Protein AF-A0AAD6HXD5-F1 (afdb_monomer_lite)

Sequence (300 aa):
MAELLTVVGGIASFAQILGIVFQATETVASFCSAIKDAPDELCRV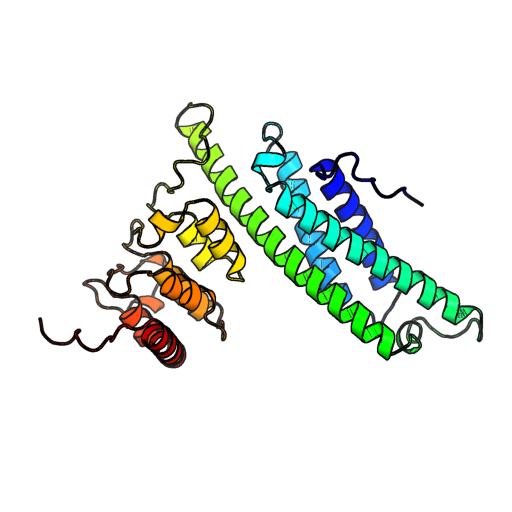REKLLSLRTSLESIQVQLDEIDDNDLLPPDMCYILHNAVRSIYEDVIVLNKRCIKSLDGESRAIGKRLKWAFVERHLMSGMLERLQSSESTMTCILQLLNFRLSLLIYASQKQVINGKKKIAFTEGVFDNGQSPLHLAAEIADNVAVLEYLCNQGFLDDLDRQEVWGWTPLHYGIMSAFLWKDPSIEKVRFLLSKGAKINIKGRRRENFGLLLERMPAGGFTPGQMCRALDLSLYEKFEREFKIVGASLEDESLE

Foldseek 3Di:
DDPQPDPDPLFQFLVSLLVLLVLLLVLLVVLPVLAVDDDPLSVLLNVLSVLLNVLSVVCVVPPVPDGSCLQAHRVLRNLLSVLSVLSSVLSVVLVVQLVVVDVPDDPPPPSHCSVVPPDPVVVVVSSVSSVVSSVSSLQSSQSNVLVVVVVVQVVVVCVVPVDDDDDCPPAADPQRDGSLLCCLQPPPDCVSVVVCVVVVCLVQLATQGNQQDGSLLNNLVNCLVVVPPPSRSNLVSVLSPRDQPRFGADDVVVPPQCPQPDRVGDTSLSSQVSRDPSSNVVNQVSNVVSPDDPPPPDDD

Organism: NCBI:txid1324776

Radius of gyration: 23.59 Å; chains: 1; bounding box: 56×50×66 Å

Secondary structure (DSSP, 8-state):
-PPP---TTSS--HHHHHHHHHHHHHHHHHHHHH-TT--HHHHHHHHHHHHHHHHHHHHHHH-TTS-HHHHS-HHHHHHHHHHHHHHHHHHHHHHHHHHHTTSSS-TT--TTSTTTTS-HHHHHHHHHHHHHHHHHHHHHHHHHHHHHHHHHHHHHHHHHH------TT----TTS--HHHHHHHH-SSTHHHHHHHHTTGGGGTT---TTS--HHHHHHHHHHHTT-SS-HHHHHHHHTT--S-PPBPPPGGGGGGGTTS-TT-B-HHHHHHHH-HHHHHHHHHHHHHHT------S--

pLDDT: mean 73.91, std 15.43, range [32.25, 96.44]

Structure (mmCIF, N/CA/C/O backbone):
data_AF-A0AAD6HXD5-F1
#
_entry.id   AF-A0AAD6HXD5-F1
#
loop_
_atom_site.group_PDB
_atom_site.id
_atom_site.type_symbol
_atom_site.label_atom_id
_atom_site.label_alt_id
_atom_site.label_comp_id
_atom_site.label_asym_id
_atom_site.label_entity_id
_atom_site.label_seq_id
_atom_site.pdbx_PDB_ins_code
_atom_site.Cartn_x
_atom_site.Cartn_y
_atom_site.Cartn_z
_atom_site.occupancy
_atom_site.B_iso_or_equiv
_atom_site.auth_seq_id
_atom_site.auth_comp_id
_atom_site.auth_asym_id
_atom_site.auth_atom_id
_atom_site.pdbx_PDB_model_num
ATOM 1 N N . MET A 1 1 ? -24.699 17.690 19.563 1.00 32.72 1 MET A N 1
ATOM 2 C CA . MET A 1 1 ? -25.195 16.833 18.470 1.00 32.72 1 MET A CA 1
ATOM 3 C C . MET A 1 1 ? -25.009 17.626 17.196 1.00 32.72 1 MET A C 1
ATOM 5 O O . MET A 1 1 ? -25.778 18.547 16.973 1.00 32.72 1 MET A O 1
ATOM 9 N N . ALA A 1 2 ? -23.920 17.381 16.470 1.00 40.22 2 ALA A N 1
ATOM 10 C CA . ALA A 1 2 ? -23.756 17.925 15.128 1.00 40.22 2 ALA A CA 1
ATOM 11 C C . ALA A 1 2 ? -24.441 16.938 14.181 1.00 40.22 2 ALA A C 1
ATOM 13 O O . ALA A 1 2 ? -24.175 15.739 14.278 1.00 40.22 2 ALA A O 1
ATOM 14 N N . GLU A 1 3 ? -25.374 17.412 13.359 1.00 46.47 3 GLU A N 1
ATOM 15 C CA . GLU A 1 3 ? -25.951 16.594 12.295 1.00 46.47 3 GLU A CA 1
ATOM 16 C C . GLU A 1 3 ? -24.817 16.093 11.399 1.00 46.47 3 GLU A C 1
ATOM 18 O O . GLU A 1 3 ? -23.944 16.858 10.979 1.00 46.47 3 GLU A O 1
ATOM 23 N N . LEU A 1 4 ? -24.804 14.780 11.167 1.00 49.09 4 LEU A N 1
ATOM 24 C CA . LEU A 1 4 ? -23.905 14.163 10.208 1.00 49.09 4 LEU A CA 1
ATOM 25 C C . LEU A 1 4 ? -24.227 14.784 8.847 1.00 49.09 4 LEU A C 1
ATOM 27 O O . LEU A 1 4 ? -25.400 14.809 8.473 1.00 49.09 4 LEU A O 1
ATOM 31 N N . LEU A 1 5 ? -23.223 15.277 8.120 1.00 56.16 5 LEU A N 1
ATOM 32 C CA . LEU A 1 5 ? -23.421 15.778 6.760 1.00 56.16 5 LEU A CA 1
ATOM 33 C C . LEU A 1 5 ? -24.041 14.646 5.928 1.00 56.16 5 LEU A C 1
ATOM 35 O O . LEU A 1 5 ? -23.394 13.646 5.606 1.00 56.16 5 LEU A O 1
ATOM 39 N N . THR A 1 6 ? -25.342 14.747 5.670 1.00 50.84 6 THR A N 1
ATOM 40 C CA . THR A 1 6 ? -26.074 13.776 4.869 1.00 50.84 6 THR A CA 1
ATOM 41 C C . THR A 1 6 ? -25.645 13.971 3.424 1.00 50.84 6 THR A C 1
ATOM 43 O O . THR A 1 6 ? -25.651 15.080 2.893 1.00 50.84 6 THR A O 1
ATOM 46 N N . VAL A 1 7 ? -25.204 12.883 2.793 1.00 51.81 7 VAL A N 1
ATOM 47 C CA . VAL A 1 7 ? -24.778 12.890 1.392 1.00 51.81 7 VAL A CA 1
ATOM 48 C C . VAL A 1 7 ? -26.024 13.121 0.539 1.00 51.81 7 VAL A C 1
ATOM 50 O O . VAL A 1 7 ? -26.784 12.194 0.262 1.00 51.81 7 VAL A O 1
ATOM 53 N N . VAL A 1 8 ? -26.269 14.371 0.154 1.00 42.38 8 VAL A N 1
ATOM 54 C CA . VAL A 1 8 ? -27.312 14.721 -0.810 1.00 42.38 8 VAL A CA 1
ATOM 55 C C . VAL A 1 8 ? -26.748 14.433 -2.202 1.00 42.38 8 VAL A C 1
ATOM 57 O O . VAL A 1 8 ? -25.947 15.206 -2.710 1.00 42.38 8 VAL A O 1
ATOM 60 N N . GLY A 1 9 ? -27.131 13.301 -2.804 1.00 45.91 9 GLY A N 1
ATOM 61 C CA . GLY A 1 9 ? -26.825 13.001 -4.215 1.00 45.91 9 GLY A CA 1
ATOM 62 C C . GLY A 1 9 ? -25.816 11.881 -4.502 1.00 45.91 9 GLY A C 1
ATOM 63 O O . GLY A 1 9 ? -25.394 11.737 -5.641 1.00 45.91 9 GLY A O 1
ATOM 64 N N . GLY A 1 10 ? -25.442 11.060 -3.518 1.00 48.97 10 GLY A N 1
ATOM 65 C CA . GLY A 1 10 ? -24.649 9.835 -3.733 1.00 48.97 10 GLY A CA 1
ATOM 66 C C . GLY A 1 10 ? -23.131 10.015 -3.877 1.00 48.97 10 GLY A C 1
ATOM 67 O O . GLY A 1 10 ? -22.406 9.046 -3.674 1.00 48.97 10 GLY A O 1
ATOM 68 N N . ILE A 1 11 ? -22.638 11.231 -4.124 1.00 54.81 11 ILE A N 1
ATOM 69 C CA . ILE A 1 11 ? -21.203 11.551 -4.151 1.00 54.81 11 ILE A CA 1
ATOM 70 C C . ILE A 1 11 ? -20.915 12.508 -2.992 1.00 54.81 11 ILE A C 1
ATOM 72 O O . ILE A 1 11 ? -21.521 13.574 -2.904 1.00 54.81 11 ILE A O 1
ATOM 76 N N . ALA A 1 12 ? -20.035 12.111 -2.070 1.00 61.44 12 ALA A N 1
ATOM 77 C CA . ALA A 1 12 ? -19.604 12.990 -0.989 1.00 61.44 12 ALA A CA 1
ATOM 78 C C . ALA A 1 12 ? -18.625 14.039 -1.536 1.00 61.44 12 ALA A C 1
ATOM 80 O O . ALA A 1 12 ? -17.617 13.662 -2.132 1.00 61.44 12 ALA A O 1
ATOM 81 N N . SER A 1 13 ? -18.900 15.330 -1.327 1.00 72.62 13 SER A N 1
ATOM 82 C CA . SER A 1 13 ? -17.958 16.394 -1.701 1.00 72.62 13 SER A CA 1
ATOM 83 C C . SER A 1 13 ? -16.713 16.373 -0.815 1.00 72.62 13 SER A C 1
ATOM 85 O O . SER A 1 13 ? -16.742 15.855 0.308 1.00 72.62 13 SER A O 1
ATOM 87 N N . PHE A 1 14 ? -15.621 16.985 -1.271 1.00 71.38 14 PHE A N 1
ATOM 88 C CA . PHE A 1 14 ? -14.385 17.059 -0.493 1.00 71.38 14 PHE A CA 1
ATOM 89 C C . PHE A 1 14 ? -14.604 17.737 0.868 1.00 71.38 14 PHE A C 1
ATOM 91 O O . PHE A 1 14 ? -14.144 17.245 1.900 1.00 71.38 14 PHE A O 1
ATOM 98 N N . ALA A 1 15 ? -15.411 18.803 0.904 1.00 73.19 15 ALA A N 1
ATOM 99 C CA . ALA A 1 15 ? -15.803 19.475 2.143 1.00 73.19 15 ALA A CA 1
ATOM 100 C C . ALA A 1 15 ? -16.600 18.561 3.095 1.00 73.19 15 ALA A C 1
ATOM 102 O O . ALA A 1 15 ? -16.427 18.631 4.314 1.00 73.19 15 ALA A O 1
ATOM 103 N N . GLN A 1 16 ? -17.453 17.678 2.560 1.00 76.88 16 GLN A N 1
ATOM 104 C CA . GLN A 1 16 ? -18.186 16.697 3.365 1.00 76.88 16 GLN A CA 1
ATOM 105 C C . GLN A 1 16 ? -17.257 15.630 3.946 1.00 76.88 16 GLN A C 1
ATOM 107 O O . GLN A 1 16 ? -17.385 15.290 5.124 1.00 76.88 16 GLN A O 1
ATOM 112 N N . ILE A 1 17 ? -16.293 15.151 3.155 1.00 79.12 17 ILE A N 1
ATOM 113 C CA . ILE A 1 17 ? -15.262 14.209 3.607 1.00 79.12 17 ILE A CA 1
ATOM 114 C C . ILE A 1 17 ? -14.412 14.840 4.709 1.00 79.12 17 ILE A C 1
ATOM 116 O O . ILE A 1 17 ? -14.224 14.237 5.765 1.00 79.12 17 ILE A O 1
ATOM 120 N N . LEU A 1 18 ? -13.946 16.073 4.515 1.00 78.44 18 LEU A N 1
ATOM 121 C CA . LEU A 1 18 ? -13.171 16.784 5.525 1.00 78.44 18 LEU A CA 1
ATOM 122 C C . LEU A 1 18 ? -13.979 16.973 6.819 1.00 78.44 18 LEU A C 1
ATOM 124 O O . LEU A 1 18 ? -13.472 16.716 7.911 1.00 78.44 18 LEU A O 1
ATOM 128 N N . GLY A 1 19 ? -15.257 17.343 6.698 1.00 81.69 19 GLY A N 1
ATOM 129 C CA . GLY A 1 19 ? -16.165 17.500 7.833 1.00 81.69 19 GLY A CA 1
ATOM 130 C C . GLY A 1 19 ? -16.369 16.208 8.628 1.00 81.69 19 GLY A C 1
ATOM 131 O O . GLY A 1 19 ? -16.259 16.222 9.857 1.00 81.69 19 GLY A O 1
ATOM 132 N N . ILE A 1 20 ? -16.623 15.078 7.958 1.00 82.25 20 ILE A N 1
ATOM 133 C CA . ILE A 1 20 ? -16.815 13.797 8.654 1.00 82.25 20 ILE A CA 1
ATOM 134 C C . ILE A 1 20 ? -15.507 13.267 9.253 1.00 82.25 20 ILE A C 1
ATOM 136 O O . ILE A 1 20 ? -15.519 12.765 10.377 1.00 82.25 20 ILE A O 1
ATOM 140 N N . VAL A 1 21 ? -14.369 13.446 8.571 1.00 85.88 21 VAL A N 1
ATOM 141 C CA . VAL A 1 21 ? -13.039 13.098 9.102 1.00 85.88 21 VAL A CA 1
ATOM 142 C C . VAL A 1 21 ? -12.734 13.912 10.355 1.00 85.88 21 VAL A C 1
ATOM 144 O O . VAL A 1 21 ? -12.291 13.346 11.355 1.00 85.88 21 VAL A O 1
ATOM 147 N N . PHE A 1 22 ? -13.030 15.213 10.355 1.00 85.44 22 PHE A N 1
ATOM 148 C CA . PHE A 1 22 ? -12.871 16.070 11.529 1.00 85.44 22 PHE A CA 1
ATOM 149 C C . PHE A 1 22 ? -13.708 15.561 12.711 1.00 85.44 22 PHE A C 1
ATOM 151 O O . PHE A 1 22 ? -13.178 15.331 13.799 1.00 85.44 22 PHE A O 1
ATOM 158 N N . GLN A 1 23 ? -15.006 15.320 12.494 1.00 86.12 23 GLN A N 1
ATOM 159 C CA . GLN A 1 23 ? -15.912 14.843 13.543 1.00 86.12 23 GLN A CA 1
ATOM 160 C C . GLN A 1 23 ? -15.507 13.469 14.093 1.00 86.12 23 GLN A C 1
ATOM 162 O O . GLN A 1 23 ? -15.528 13.259 15.311 1.00 86.12 23 GLN A O 1
ATOM 167 N N . ALA A 1 24 ? -15.118 12.538 13.218 1.00 86.62 24 ALA A N 1
ATOM 168 C CA . ALA A 1 24 ? -14.622 11.224 13.610 1.00 86.62 24 ALA A CA 1
ATOM 169 C C . ALA A 1 24 ? -13.335 11.333 14.434 1.00 86.62 24 ALA A C 1
ATOM 171 O O . ALA A 1 24 ? -13.235 10.700 15.485 1.00 86.62 24 ALA A O 1
ATOM 172 N N . THR A 1 25 ? -12.396 12.187 14.016 1.00 87.94 25 THR A N 1
ATOM 173 C CA . THR A 1 25 ? -11.121 12.413 14.717 1.00 87.94 25 THR A CA 1
ATOM 174 C C . THR A 1 25 ? -11.347 12.884 16.152 1.00 87.94 25 THR A C 1
ATOM 176 O O . THR A 1 25 ? -10.825 12.274 17.085 1.00 87.94 25 THR A O 1
ATOM 179 N N . GLU A 1 26 ? -12.169 13.919 16.348 1.00 88.06 26 GLU A N 1
ATOM 180 C CA . GLU A 1 26 ? -12.487 14.459 17.679 1.00 88.06 26 GLU A CA 1
ATOM 181 C C . GLU A 1 26 ? -13.197 13.424 18.559 1.00 88.06 26 GLU A C 1
ATOM 183 O O . GLU A 1 26 ? -12.881 13.259 19.740 1.00 88.06 26 GLU A O 1
ATOM 188 N N . THR A 1 27 ? -14.132 12.670 17.976 1.00 86.19 27 THR A N 1
ATOM 189 C CA . THR A 1 27 ? -14.902 11.651 18.701 1.00 86.19 27 THR A CA 1
ATOM 190 C C . THR A 1 27 ? -14.004 10.509 19.180 1.00 86.19 27 THR A C 1
ATOM 192 O O . THR A 1 27 ? -14.067 10.120 20.349 1.00 86.19 27 THR A O 1
ATOM 195 N N . VAL A 1 28 ? -13.123 10.004 18.311 1.00 85.94 28 VAL A N 1
ATOM 196 C CA . VAL A 1 28 ? -12.155 8.949 18.652 1.00 85.94 28 VAL A CA 1
ATOM 197 C C . VAL A 1 28 ? -11.130 9.466 19.667 1.00 85.94 28 VAL A C 1
ATOM 199 O O . VAL A 1 28 ? -10.846 8.788 20.653 1.00 85.94 28 VAL A O 1
ATOM 202 N N . ALA A 1 29 ? -10.603 10.682 19.491 1.00 86.25 29 ALA A N 1
ATOM 203 C CA . ALA A 1 29 ? -9.637 11.274 20.419 1.00 86.25 29 ALA A CA 1
ATOM 204 C C . ALA A 1 29 ? -10.232 11.493 21.822 1.00 86.25 29 ALA A C 1
ATOM 206 O O . ALA A 1 29 ? -9.589 11.188 22.835 1.00 86.25 29 ALA A O 1
ATOM 207 N N . SER A 1 30 ? -11.480 11.963 21.894 1.00 84.94 30 SER A N 1
ATOM 208 C CA . SER A 1 30 ? -12.225 12.097 23.148 1.00 84.94 30 SER A CA 1
ATOM 209 C C . SER A 1 30 ? -12.406 10.742 23.838 1.00 84.94 30 SER A C 1
ATOM 211 O O . SER A 1 30 ? -12.165 10.619 25.039 1.00 84.94 30 SER A O 1
ATOM 213 N N . PHE A 1 31 ? -12.736 9.694 23.079 1.00 83.06 31 PHE A N 1
ATOM 214 C CA . PHE A 1 31 ? -12.861 8.342 23.618 1.00 83.06 31 PHE A CA 1
ATOM 215 C C . PHE A 1 31 ? -11.528 7.809 24.172 1.00 83.06 31 PHE A C 1
ATOM 217 O O . PHE A 1 31 ? -11.465 7.395 25.333 1.00 83.06 31 PHE A O 1
ATOM 224 N N . CYS A 1 32 ? -10.449 7.876 23.384 1.00 80.69 32 CYS A N 1
ATOM 225 C CA . CYS A 1 32 ? -9.130 7.377 23.786 1.00 80.69 32 CYS A CA 1
ATOM 226 C C . CYS A 1 32 ? -8.542 8.140 24.984 1.00 80.69 32 CYS A C 1
ATOM 228 O O . CYS A 1 32 ? -7.813 7.561 25.779 1.00 80.69 32 CYS A O 1
ATOM 230 N N . SER A 1 33 ? -8.852 9.431 25.148 1.00 79.81 33 SER A N 1
ATOM 231 C CA . SER A 1 33 ? -8.410 10.208 26.320 1.00 79.81 33 SER A CA 1
ATOM 232 C C . SER A 1 33 ? -9.260 9.955 27.573 1.00 79.81 33 SER A C 1
ATOM 234 O O . SER A 1 33 ? -8.772 10.084 28.700 1.00 79.81 33 SER A O 1
ATOM 236 N N . ALA A 1 34 ? -10.525 9.561 27.408 1.00 74.38 34 ALA A N 1
ATOM 237 C CA . ALA A 1 34 ? -11.427 9.260 28.515 1.00 74.38 34 ALA A CA 1
ATOM 238 C C . ALA A 1 34 ? -11.178 7.880 29.159 1.00 74.38 34 ALA A C 1
ATOM 240 O O . ALA A 1 34 ? -11.557 7.675 30.321 1.00 74.38 34 ALA A O 1
ATOM 241 N N . ILE A 1 35 ? -10.549 6.945 28.435 1.00 71.12 35 ILE A N 1
ATOM 242 C CA . ILE A 1 35 ? -10.357 5.543 28.836 1.00 71.12 35 ILE A CA 1
ATOM 243 C C . ILE A 1 35 ? -8.861 5.220 28.898 1.00 71.12 35 ILE A C 1
ATOM 245 O O . ILE A 1 35 ? -8.152 5.338 27.909 1.00 71.12 35 ILE A O 1
ATOM 249 N N . LYS A 1 36 ? -8.378 4.800 30.077 1.00 64.25 36 LYS A N 1
ATOM 250 C CA . LYS A 1 36 ? -6.941 4.583 30.330 1.00 64.25 36 LYS A CA 1
ATOM 251 C C . LYS A 1 36 ? -6.361 3.379 29.570 1.00 64.25 36 LYS A C 1
ATOM 253 O O . LYS A 1 36 ? -5.201 3.438 29.187 1.00 64.25 36 LYS A O 1
ATOM 258 N N . ASP A 1 37 ? -7.173 2.345 29.346 1.00 69.31 37 ASP A N 1
ATOM 259 C CA . ASP A 1 37 ? -6.803 1.101 28.655 1.00 69.31 37 ASP A CA 1
ATOM 260 C C . ASP A 1 37 ? -7.642 0.947 27.369 1.00 69.31 37 ASP A C 1
ATOM 262 O O . ASP A 1 37 ? -8.366 -0.033 27.185 1.00 69.31 37 ASP A O 1
ATOM 266 N N . ALA A 1 38 ? -7.652 1.987 26.527 1.00 71.00 38 ALA A N 1
ATOM 267 C CA . ALA A 1 38 ? -8.336 1.939 25.237 1.00 71.00 38 ALA A CA 1
ATOM 268 C C . ALA A 1 38 ? -7.642 0.926 24.299 1.00 71.00 38 ALA A C 1
ATOM 270 O O . ALA A 1 38 ? -6.417 0.821 24.344 1.00 71.00 38 ALA A O 1
ATOM 271 N N . PRO A 1 39 ? -8.389 0.207 23.443 1.00 75.62 39 PRO A N 1
ATOM 272 C CA . PRO A 1 39 ? -7.822 -0.730 22.475 1.00 75.62 39 PRO A CA 1
ATOM 273 C C . PRO A 1 39 ? -6.782 -0.096 21.572 1.00 75.62 39 PRO A C 1
ATOM 275 O O . PRO A 1 39 ? -6.977 1.021 21.077 1.00 75.62 39 PRO A O 1
ATOM 278 N N . ASP A 1 40 ? -5.749 -0.870 21.263 1.00 80.38 40 ASP A N 1
ATOM 279 C CA . ASP A 1 40 ? -4.716 -0.467 20.319 1.00 80.38 40 ASP A CA 1
ATOM 280 C C . ASP A 1 40 ? -5.317 -0.164 18.935 1.00 80.38 40 ASP A C 1
ATOM 282 O O . ASP A 1 40 ? -4.866 0.763 18.268 1.00 80.38 40 ASP A O 1
ATOM 286 N N . GLU A 1 41 ? -6.390 -0.857 18.530 1.00 82.31 41 GLU A N 1
ATOM 287 C CA . GLU A 1 41 ? -7.143 -0.593 17.293 1.00 82.31 41 GLU A CA 1
ATOM 288 C C . GLU A 1 41 ? -7.653 0.852 17.230 1.00 82.31 41 GLU A C 1
ATOM 290 O O . GLU A 1 41 ? -7.519 1.520 16.209 1.00 82.31 41 GLU A O 1
ATOM 295 N N . LEU A 1 42 ? -8.215 1.370 18.327 1.00 81.56 42 LEU A N 1
ATOM 296 C CA . LEU A 1 42 ? -8.747 2.735 18.369 1.00 81.56 42 LEU A CA 1
ATOM 297 C C . LEU A 1 42 ? -7.631 3.779 18.398 1.00 81.56 42 LEU A C 1
ATOM 299 O O . LEU A 1 42 ? -7.781 4.858 17.821 1.00 81.56 42 LEU A O 1
ATOM 303 N N . CYS A 1 43 ? -6.496 3.457 19.020 1.00 83.00 43 CYS A N 1
ATOM 304 C CA . CYS A 1 43 ? -5.296 4.285 18.949 1.00 83.00 43 CYS A CA 1
ATOM 305 C C . CYS A 1 43 ? -4.752 4.368 17.514 1.00 83.00 43 CYS A C 1
ATOM 307 O O . CYS A 1 43 ? -4.484 5.475 17.045 1.00 83.00 43 CYS A O 1
ATOM 309 N N . ARG A 1 44 ? -4.678 3.241 16.793 1.00 83.62 44 ARG A N 1
ATOM 310 C CA . ARG A 1 44 ? -4.267 3.204 15.379 1.00 83.62 44 ARG A CA 1
ATOM 311 C C . ARG A 1 44 ? -5.240 3.966 14.480 1.00 83.62 44 ARG A C 1
ATOM 313 O O . ARG A 1 44 ? -4.820 4.830 13.714 1.00 83.62 44 ARG A O 1
ATOM 320 N N . VAL A 1 45 ? -6.547 3.736 14.628 1.00 85.75 45 VAL A N 1
ATOM 321 C CA . VAL A 1 45 ? -7.590 4.471 13.889 1.00 85.75 45 VAL A CA 1
ATOM 322 C C . VAL A 1 45 ? -7.485 5.980 14.127 1.00 85.75 45 VAL A C 1
ATOM 324 O O . VAL A 1 45 ? -7.571 6.754 13.174 1.00 85.75 45 VAL A O 1
ATOM 327 N N . ARG A 1 46 ? -7.236 6.418 15.369 1.00 87.69 46 ARG A N 1
ATOM 328 C CA . ARG A 1 46 ? -7.006 7.836 15.694 1.00 87.69 46 ARG A CA 1
ATOM 329 C C . ARG A 1 46 ? -5.825 8.412 14.916 1.00 87.69 46 ARG A C 1
ATOM 331 O O . ARG A 1 46 ? -5.944 9.495 14.353 1.00 87.69 46 ARG A O 1
ATOM 338 N N . GLU A 1 47 ? -4.693 7.713 14.894 1.00 87.00 47 GLU A N 1
ATOM 339 C CA . GLU A 1 47 ? -3.494 8.153 14.171 1.00 87.00 47 GLU A CA 1
ATOM 340 C C . GLU A 1 47 ? -3.748 8.254 12.663 1.00 87.00 47 GLU A C 1
ATOM 342 O O . GLU A 1 47 ? -3.368 9.246 12.038 1.00 87.00 47 GLU A O 1
ATOM 347 N N . LYS A 1 48 ? -4.465 7.284 12.081 1.00 86.19 48 LYS A N 1
ATOM 348 C CA . LYS A 1 48 ? -4.838 7.317 10.659 1.00 86.19 48 LYS A CA 1
ATOM 349 C C . LYS A 1 48 ? -5.816 8.445 10.336 1.00 86.19 48 LYS A C 1
ATOM 351 O O . LYS A 1 48 ? -5.641 9.108 9.318 1.00 86.19 48 LYS A O 1
ATOM 356 N N . LEU A 1 49 ? -6.805 8.701 11.194 1.00 86.56 49 LEU A N 1
ATOM 357 C CA . LEU A 1 49 ? -7.741 9.820 11.034 1.00 86.56 49 LEU A CA 1
ATOM 358 C C . LEU A 1 49 ? -7.025 11.173 11.107 1.00 86.56 49 LEU A C 1
ATOM 360 O O . LEU A 1 49 ? -7.293 12.042 10.281 1.00 86.56 49 LEU A O 1
ATOM 364 N N . LEU A 1 50 ? -6.078 11.331 12.037 1.00 87.38 50 LEU A N 1
ATOM 365 C CA . LEU A 1 50 ? -5.250 12.534 12.133 1.00 87.38 50 LEU A CA 1
ATOM 366 C C . LEU A 1 50 ? -4.401 12.734 10.877 1.00 87.38 50 LEU A C 1
ATOM 368 O O . LEU A 1 50 ? -4.396 13.830 10.326 1.00 87.38 50 LEU A O 1
ATOM 372 N N . SER A 1 51 ? -3.732 11.683 10.393 1.00 84.75 51 SER A N 1
ATOM 373 C CA . SER A 1 51 ? -2.921 11.775 9.176 1.00 84.75 51 SER A CA 1
ATOM 374 C C . SER A 1 51 ? -3.771 12.113 7.949 1.00 84.75 51 SER A C 1
ATOM 376 O O . SER A 1 51 ? -3.419 13.012 7.186 1.00 84.75 51 SER A O 1
ATOM 378 N N . LEU A 1 52 ? -4.933 11.469 7.806 1.00 84.62 52 LEU A N 1
ATOM 379 C CA . LEU A 1 52 ? -5.891 11.771 6.748 1.00 84.62 52 LEU A CA 1
ATOM 380 C C . LEU A 1 52 ? -6.374 13.218 6.820 1.00 84.62 52 LEU A C 1
ATOM 382 O O . LEU A 1 52 ? -6.362 13.910 5.807 1.00 84.62 52 LEU A O 1
ATOM 386 N N . ARG A 1 53 ? -6.736 13.696 8.013 1.00 84.81 53 ARG A N 1
ATOM 387 C CA . ARG A 1 53 ? -7.121 15.089 8.233 1.00 84.81 53 ARG A CA 1
ATOM 388 C C . ARG A 1 53 ? -6.014 16.044 7.795 1.00 84.81 53 ARG A C 1
ATOM 390 O O . ARG A 1 53 ? -6.291 16.939 7.009 1.00 84.81 53 ARG A O 1
ATOM 397 N N . THR A 1 54 ? -4.773 15.827 8.235 1.00 82.19 54 THR A N 1
ATOM 398 C CA . THR A 1 54 ? -3.648 16.700 7.866 1.00 82.19 54 THR A CA 1
ATOM 399 C C . THR A 1 54 ? -3.373 16.704 6.365 1.00 82.19 54 THR A C 1
ATOM 401 O O . THR A 1 54 ? -3.126 17.768 5.802 1.00 82.19 54 THR A O 1
ATOM 404 N N . SER A 1 55 ? -3.461 15.549 5.693 1.00 78.94 55 SER A N 1
ATOM 405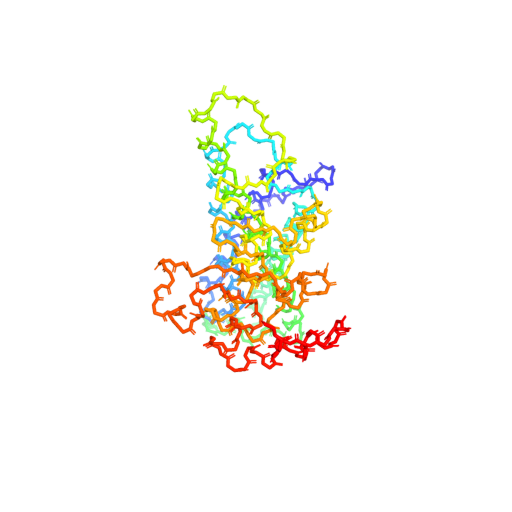 C CA . SER A 1 55 ? -3.293 15.478 4.239 1.00 78.94 55 SER A CA 1
ATOM 406 C C . SER A 1 55 ? -4.409 16.238 3.517 1.00 78.94 55 SER A C 1
ATOM 408 O O . SER A 1 55 ? -4.120 17.030 2.624 1.00 78.94 55 SER A O 1
ATOM 410 N N . LEU A 1 56 ? -5.671 16.058 3.924 1.00 77.75 56 LEU A N 1
ATOM 411 C CA . LEU A 1 56 ? -6.817 16.754 3.328 1.00 77.75 56 LEU A CA 1
ATOM 412 C C . LEU A 1 56 ? -6.779 18.273 3.593 1.00 77.75 56 LEU A C 1
ATOM 414 O O . LEU A 1 56 ? -7.027 19.056 2.683 1.00 77.75 56 LEU A O 1
ATOM 418 N N . GLU A 1 57 ? -6.416 18.709 4.802 1.00 77.75 57 GLU A N 1
ATOM 419 C CA . GLU A 1 57 ? -6.240 20.135 5.128 1.00 77.75 57 GLU A CA 1
ATOM 420 C C . GLU A 1 57 ? -5.090 20.754 4.312 1.00 77.75 57 GLU A C 1
ATOM 422 O O . GLU A 1 57 ? -5.235 21.849 3.770 1.00 77.75 57 GLU A O 1
ATOM 427 N N . SER A 1 58 ? -3.966 20.041 4.153 1.00 72.19 58 SER A N 1
ATOM 428 C CA . SER A 1 58 ? -2.852 20.493 3.305 1.00 72.19 58 SER A CA 1
ATOM 429 C C . SER A 1 58 ? -3.278 20.665 1.846 1.00 72.19 58 SER A C 1
ATOM 431 O O . SER A 1 58 ? -2.867 21.629 1.203 1.00 72.19 58 SER A O 1
ATOM 433 N N . ILE A 1 59 ? -4.109 19.757 1.325 1.00 68.81 59 ILE A N 1
ATOM 434 C CA . ILE A 1 59 ? -4.666 19.855 -0.032 1.00 68.81 59 ILE A CA 1
ATOM 435 C C . ILE A 1 59 ? -5.523 21.109 -0.171 1.00 68.81 59 ILE A C 1
ATOM 437 O O . ILE A 1 59 ? -5.336 21.871 -1.118 1.00 68.81 59 ILE A O 1
ATOM 441 N N . GLN A 1 60 ? -6.425 21.332 0.788 1.00 69.62 60 GLN A N 1
ATOM 442 C CA . GLN A 1 60 ? -7.340 22.469 0.774 1.00 69.62 60 GLN A CA 1
ATOM 443 C C . GLN A 1 60 ? -6.592 23.807 0.704 1.00 69.62 60 GLN A C 1
ATOM 445 O O . GLN A 1 60 ? -7.044 24.729 0.038 1.00 69.62 60 GLN A O 1
ATOM 450 N N . VAL A 1 61 ? -5.441 23.911 1.376 1.00 65.75 61 VAL A N 1
ATOM 451 C CA . VAL A 1 61 ? -4.625 25.136 1.404 1.00 65.75 61 VAL A CA 1
ATOM 452 C C . VAL A 1 61 ? -3.764 25.299 0.147 1.00 65.75 61 VAL A C 1
ATOM 454 O O . VAL A 1 61 ? -3.501 26.424 -0.271 1.00 65.75 61 VAL A O 1
ATOM 457 N N . GLN A 1 62 ? -3.278 24.203 -0.443 1.00 58.88 62 GLN A N 1
ATOM 458 C CA . GLN A 1 62 ? -2.305 24.260 -1.541 1.00 58.88 62 GLN A CA 1
ATOM 459 C C . GLN A 1 62 ? -2.931 24.377 -2.937 1.00 58.88 62 GLN A C 1
ATOM 461 O O . GLN A 1 62 ? -2.223 24.760 -3.869 1.00 58.88 62 GLN A O 1
ATOM 466 N N . LEU A 1 63 ? -4.205 24.014 -3.118 1.00 58.25 63 LEU A N 1
ATOM 467 C CA . LEU A 1 63 ? -4.767 23.718 -4.442 1.00 58.25 63 LEU A CA 1
ATOM 468 C C . LEU A 1 63 ? -6.176 24.305 -4.645 1.00 58.25 63 LEU A C 1
ATOM 470 O O . LEU A 1 63 ? -7.092 23.595 -5.045 1.00 58.25 63 LEU A O 1
ATOM 474 N N . ASP A 1 64 ? -6.321 25.618 -4.442 1.00 53.06 64 ASP A N 1
ATOM 475 C CA . ASP A 1 64 ? -7.577 26.395 -4.578 1.00 53.06 64 ASP A CA 1
ATOM 476 C C . ASP A 1 64 ? -8.238 26.318 -5.988 1.00 53.06 64 ASP A C 1
ATOM 478 O O . ASP A 1 64 ? -9.342 26.814 -6.192 1.00 53.06 64 ASP A O 1
ATOM 482 N N . GLU A 1 65 ? -7.584 25.688 -6.978 1.00 54.44 65 GLU A N 1
ATOM 483 C CA . GLU A 1 65 ? -8.039 25.582 -8.379 1.00 54.44 65 GLU A CA 1
ATOM 484 C C . GLU A 1 65 ? -8.291 24.138 -8.885 1.00 54.44 65 GLU A C 1
ATOM 486 O O . GLU A 1 65 ? -8.534 23.956 -10.082 1.00 54.44 65 GLU A O 1
ATOM 491 N N . ILE A 1 66 ? -8.221 23.100 -8.038 1.00 53.62 66 ILE A N 1
ATOM 492 C CA . ILE A 1 66 ? -8.428 21.699 -8.467 1.00 53.62 66 ILE A CA 1
ATOM 493 C C . ILE A 1 66 ? -9.848 21.227 -8.131 1.00 53.62 66 ILE A C 1
ATOM 495 O O . ILE A 1 66 ? -10.306 21.383 -7.005 1.00 53.62 66 ILE A O 1
ATOM 499 N N . ASP A 1 67 ? -10.540 20.641 -9.115 1.00 56.91 67 ASP A N 1
ATOM 500 C CA . ASP A 1 67 ? -11.863 20.028 -8.937 1.00 56.91 67 ASP A CA 1
ATOM 501 C C . ASP A 1 67 ? -11.757 18.826 -7.977 1.00 56.91 67 ASP A C 1
ATOM 503 O O . ASP A 1 67 ? -10.864 17.988 -8.126 1.00 56.91 67 ASP A O 1
ATOM 507 N N . ASP A 1 68 ? -12.674 18.717 -7.010 1.00 54.59 68 ASP A N 1
ATOM 508 C CA . ASP A 1 68 ? -12.768 17.614 -6.038 1.00 54.59 68 ASP A CA 1
ATOM 509 C C . ASP A 1 68 ? -12.619 16.225 -6.699 1.00 54.59 68 ASP A C 1
ATOM 511 O O . ASP A 1 68 ? -12.017 15.313 -6.123 1.00 54.59 68 ASP A O 1
ATOM 515 N N . ASN A 1 69 ? -13.129 16.075 -7.928 1.00 53.00 69 ASN A N 1
ATOM 516 C CA . ASN A 1 69 ? -13.098 14.827 -8.698 1.00 53.00 69 ASN A CA 1
ATOM 517 C C . ASN A 1 69 ? -11.699 14.440 -9.215 1.00 53.00 69 ASN A C 1
ATOM 519 O O . ASN A 1 69 ? -11.433 13.257 -9.457 1.00 53.00 69 ASN A O 1
ATOM 523 N N . ASP A 1 70 ? -10.797 15.410 -9.375 1.00 52.62 70 ASP A N 1
ATOM 524 C CA . ASP A 1 70 ? -9.428 15.176 -9.845 1.00 52.62 70 ASP A CA 1
ATOM 525 C C . ASP A 1 70 ? -8.527 14.656 -8.713 1.00 52.62 70 ASP A C 1
ATOM 527 O O . ASP A 1 70 ? -7.559 13.925 -8.953 1.00 52.62 70 ASP A O 1
ATOM 531 N N . LEU A 1 71 ? -8.861 14.977 -7.460 1.00 60.34 71 LEU A N 1
ATOM 532 C CA . LEU A 1 71 ? -8.052 14.621 -6.300 1.00 60.34 71 LEU A CA 1
ATOM 533 C C . LEU A 1 71 ? -8.262 13.164 -5.878 1.00 60.34 71 LEU A C 1
ATOM 535 O O . LEU A 1 71 ? -7.307 12.385 -5.832 1.00 60.34 71 LEU A O 1
ATOM 539 N N . LEU A 1 72 ? -9.507 12.775 -5.616 1.00 63.25 72 LEU A N 1
ATOM 540 C CA . LEU A 1 72 ? -9.877 11.412 -5.258 1.00 63.25 72 LEU A CA 1
ATOM 541 C C . LEU A 1 72 ? -11.120 11.020 -6.075 1.00 63.25 72 LEU A C 1
ATOM 543 O O . LEU A 1 72 ? -12.109 11.748 -6.036 1.00 63.25 72 LEU A O 1
ATOM 547 N N . PRO A 1 73 ? -11.100 9.901 -6.824 1.00 64.00 73 PRO A N 1
ATOM 548 C CA . PRO A 1 73 ? -12.244 9.497 -7.635 1.00 64.00 73 PRO A CA 1
ATOM 549 C C . PRO A 1 73 ? -13.529 9.389 -6.804 1.00 64.00 73 PRO A C 1
ATOM 551 O O . PRO A 1 73 ? -13.454 8.962 -5.646 1.00 64.00 73 PRO A O 1
ATOM 554 N N . PRO A 1 74 ? -14.709 9.659 -7.391 1.00 64.31 74 PRO A N 1
ATOM 555 C CA . PRO A 1 74 ? -15.991 9.592 -6.686 1.00 64.31 74 PRO A CA 1
ATOM 556 C C . PRO A 1 74 ? -16.218 8.280 -5.920 1.00 64.31 74 PRO A C 1
ATOM 558 O O . PRO A 1 74 ? -16.683 8.300 -4.780 1.00 64.31 74 PRO A O 1
ATOM 561 N N . ASP A 1 75 ? -15.811 7.147 -6.497 1.00 61.69 75 ASP A N 1
ATOM 562 C CA . ASP A 1 75 ? -15.939 5.827 -5.868 1.00 61.69 75 ASP A CA 1
ATOM 563 C C . ASP A 1 75 ? -15.081 5.705 -4.602 1.00 61.69 75 ASP A C 1
ATOM 565 O O . ASP A 1 75 ? -15.510 5.173 -3.579 1.00 61.69 75 ASP A O 1
ATOM 569 N N . MET A 1 76 ? -13.868 6.252 -4.637 1.00 66.75 76 MET A N 1
ATOM 570 C CA . MET A 1 76 ? -12.963 6.260 -3.490 1.00 66.75 76 MET A CA 1
ATOM 571 C C . MET A 1 76 ? -13.414 7.257 -2.426 1.00 66.75 76 MET A C 1
ATOM 573 O O . MET A 1 76 ? -13.319 6.955 -1.239 1.00 66.75 76 MET A O 1
ATOM 577 N N . CYS A 1 77 ? -13.960 8.404 -2.834 1.00 70.56 77 CYS A N 1
ATOM 578 C CA . CYS A 1 77 ? -14.623 9.358 -1.947 1.00 70.56 77 CYS A CA 1
ATOM 579 C C . CYS A 1 77 ? -15.769 8.690 -1.185 1.00 70.56 77 CYS A C 1
ATOM 581 O O . CYS A 1 77 ? -15.869 8.821 0.035 1.00 70.56 77 CYS A O 1
ATOM 583 N N . TYR A 1 78 ? -16.594 7.914 -1.888 1.00 73.19 78 TYR A N 1
ATOM 584 C CA . TYR A 1 78 ? -17.685 7.150 -1.295 1.00 73.19 78 TYR A CA 1
ATOM 585 C C . TYR A 1 78 ? -17.181 6.089 -0.304 1.00 73.19 78 TYR A C 1
ATOM 587 O O . TYR A 1 78 ? -17.674 6.014 0.826 1.00 73.19 78 TYR A O 1
ATOM 595 N N . ILE A 1 79 ? -16.166 5.305 -0.685 1.00 72.56 79 ILE A N 1
ATOM 596 C CA . ILE A 1 79 ? -15.566 4.285 0.188 1.00 72.56 79 ILE A CA 1
ATOM 597 C C . ILE A 1 79 ? -14.950 4.931 1.437 1.00 72.56 79 ILE A C 1
ATOM 599 O O . ILE A 1 79 ? -15.213 4.473 2.551 1.00 72.56 79 ILE A O 1
ATOM 603 N N . LEU A 1 80 ? -14.190 6.022 1.278 1.00 79.31 80 LEU A N 1
ATOM 604 C CA . LEU A 1 80 ? -13.588 6.761 2.389 1.00 79.31 80 LEU A CA 1
ATOM 605 C C . LEU A 1 80 ? -14.658 7.277 3.343 1.00 79.31 80 LEU A C 1
ATOM 607 O O . LEU A 1 80 ? -14.585 7.057 4.551 1.00 79.31 80 LEU A O 1
ATOM 611 N N . HIS A 1 81 ? -15.667 7.944 2.787 1.00 81.50 81 HIS A N 1
ATOM 612 C CA . HIS A 1 81 ? -16.765 8.499 3.553 1.00 81.50 81 HIS A CA 1
ATOM 613 C C . HIS A 1 81 ? -17.465 7.405 4.369 1.00 81.50 81 HIS A C 1
ATOM 615 O O . HIS A 1 81 ? -17.780 7.609 5.542 1.00 81.50 81 HIS A O 1
ATOM 621 N N . ASN A 1 82 ? -17.722 6.239 3.777 1.00 80.62 82 ASN A N 1
ATOM 622 C CA . ASN A 1 82 ? -18.377 5.138 4.478 1.00 80.62 82 ASN A CA 1
ATOM 623 C C . ASN A 1 82 ? -17.494 4.515 5.560 1.00 80.62 82 ASN A C 1
ATOM 625 O O . ASN A 1 82 ? -18.000 4.248 6.648 1.00 80.62 82 ASN A O 1
ATOM 629 N N . ALA A 1 83 ? -16.193 4.346 5.312 1.00 81.62 83 ALA A N 1
ATOM 630 C CA . ALA A 1 83 ? -15.254 3.855 6.321 1.00 81.62 83 ALA A CA 1
ATOM 631 C C . ALA A 1 83 ? -15.195 4.800 7.534 1.00 81.62 83 ALA A C 1
ATOM 633 O O . ALA A 1 83 ? -15.347 4.370 8.678 1.00 81.62 83 ALA A O 1
ATOM 634 N N . VAL A 1 84 ? -15.065 6.108 7.291 1.00 84.06 84 VAL A N 1
ATOM 635 C CA . VAL A 1 84 ? -15.017 7.128 8.352 1.00 84.06 84 VAL A CA 1
ATOM 636 C C . VAL A 1 84 ? -16.358 7.229 9.091 1.00 84.06 84 VAL A C 1
ATOM 638 O O . VAL A 1 84 ? -16.373 7.332 10.319 1.00 84.06 84 VAL A O 1
ATOM 641 N N . ARG A 1 85 ? -17.490 7.132 8.377 1.00 85.12 85 ARG A N 1
ATOM 642 C CA . ARG A 1 85 ? -18.830 7.070 8.988 1.00 85.12 85 ARG A CA 1
ATOM 643 C C . ARG A 1 85 ? -18.976 5.846 9.892 1.00 85.12 85 ARG A C 1
ATOM 645 O O . ARG A 1 85 ? -19.428 5.998 11.022 1.00 85.12 85 ARG A O 1
ATOM 652 N N . SER A 1 86 ? -18.562 4.665 9.427 1.00 85.38 86 SER A N 1
ATOM 653 C CA . SER A 1 86 ? -18.622 3.431 10.219 1.00 85.38 86 SER A CA 1
ATOM 654 C C . SER A 1 86 ? -17.820 3.566 11.512 1.00 85.38 86 SER A C 1
ATOM 656 O O . SER A 1 86 ? -18.329 3.237 12.579 1.00 85.38 86 SER A O 1
ATOM 658 N N . ILE A 1 87 ? -16.604 4.123 11.442 1.00 85.06 87 ILE A N 1
ATOM 659 C CA . ILE A 1 87 ? -15.773 4.389 12.626 1.00 85.06 87 ILE A CA 1
ATOM 660 C C . ILE A 1 87 ? -16.497 5.322 13.602 1.00 85.06 87 ILE A C 1
ATOM 662 O O . ILE A 1 87 ? -16.556 5.044 14.800 1.00 85.06 87 ILE A O 1
ATOM 666 N N . TYR A 1 88 ? -17.056 6.426 13.102 1.00 84.50 88 TYR A N 1
ATOM 667 C CA . TYR A 1 88 ? -17.784 7.387 13.927 1.00 84.50 88 TYR A CA 1
ATOM 668 C C . TYR A 1 88 ? -18.969 6.734 14.655 1.00 84.50 88 TYR A C 1
ATOM 670 O O . TYR A 1 88 ? -19.128 6.898 15.869 1.00 84.50 88 TYR A O 1
ATOM 678 N N . GLU A 1 89 ? -19.779 5.960 13.933 1.00 84.88 89 GLU A N 1
ATOM 679 C CA . GLU A 1 89 ? -20.938 5.259 14.486 1.00 84.88 89 GLU A CA 1
ATOM 680 C C . GLU A 1 89 ? -20.529 4.198 15.515 1.00 84.88 89 GLU A C 1
ATOM 682 O O . GLU A 1 89 ? -21.080 4.180 16.622 1.00 84.88 89 GLU A O 1
ATOM 687 N N . ASP A 1 90 ? -19.526 3.373 15.201 1.00 84.00 90 ASP A N 1
ATOM 688 C CA . ASP A 1 90 ? -19.010 2.341 16.102 1.00 84.00 90 ASP A CA 1
ATOM 689 C C . ASP A 1 90 ? -18.491 2.965 17.411 1.00 84.00 90 ASP A C 1
ATOM 691 O O . ASP A 1 90 ? -18.848 2.515 18.504 1.00 84.00 90 ASP A O 1
ATOM 695 N N . VAL A 1 91 ? -17.737 4.067 17.343 1.00 83.25 91 VAL A N 1
ATOM 696 C CA . VAL A 1 91 ? -17.213 4.754 18.538 1.00 83.25 91 VAL A CA 1
ATOM 697 C C . VAL A 1 91 ? -18.322 5.415 19.358 1.00 83.25 91 VAL A C 1
ATOM 699 O O . VAL A 1 91 ? -18.277 5.378 20.591 1.00 83.25 91 VAL A O 1
ATOM 702 N N . ILE A 1 92 ? -19.364 5.965 18.727 1.00 83.25 92 ILE A N 1
ATOM 703 C CA . ILE A 1 92 ? -20.538 6.473 19.455 1.00 83.25 92 ILE A CA 1
ATOM 704 C C . ILE A 1 92 ? -21.264 5.348 20.187 1.00 83.25 92 ILE A C 1
ATOM 706 O O . ILE A 1 92 ? -21.666 5.526 21.344 1.00 83.25 92 ILE A O 1
ATOM 710 N N . VAL A 1 93 ? -21.458 4.202 19.531 1.00 83.44 93 VAL A N 1
ATOM 711 C CA . VAL A 1 93 ? -22.090 3.031 20.147 1.00 83.44 93 VAL A CA 1
ATOM 712 C C . VAL A 1 93 ? -21.262 2.553 21.340 1.00 83.44 93 VAL A C 1
ATOM 714 O O . VAL A 1 93 ? -21.838 2.313 22.406 1.00 83.44 93 VAL A O 1
ATOM 717 N N . LEU A 1 94 ? -19.932 2.497 21.208 1.00 78.31 94 LEU A N 1
ATOM 718 C CA . LEU A 1 94 ? -19.024 2.167 22.311 1.00 78.31 94 LEU A CA 1
ATOM 719 C C . LEU A 1 94 ? -19.155 3.161 23.463 1.00 78.31 94 LEU A C 1
ATOM 721 O O . LEU A 1 94 ? -19.361 2.752 24.603 1.00 78.31 94 LEU A O 1
ATOM 725 N N . ASN A 1 95 ? -19.118 4.463 23.180 1.00 78.50 95 ASN A N 1
ATOM 726 C CA . ASN A 1 95 ? -19.212 5.491 24.212 1.00 78.50 95 ASN A CA 1
ATOM 727 C C . ASN A 1 95 ? -20.540 5.396 24.988 1.00 78.50 95 ASN A C 1
ATOM 729 O O . ASN A 1 95 ? -20.549 5.375 26.219 1.00 78.50 95 ASN A O 1
ATOM 733 N N . LYS A 1 96 ? -21.671 5.228 24.285 1.00 78.62 96 LYS A N 1
ATOM 734 C CA . LYS A 1 96 ? -22.990 5.030 24.916 1.00 78.62 96 LYS A CA 1
ATOM 735 C C . LYS A 1 96 ? -23.031 3.785 25.807 1.00 78.62 96 LYS A C 1
ATOM 737 O O . LYS A 1 96 ? -23.644 3.830 26.870 1.00 78.62 96 LYS A O 1
ATOM 742 N N . ARG A 1 97 ? -22.405 2.679 25.397 1.00 75.19 97 ARG A N 1
ATOM 743 C CA . ARG A 1 97 ? -22.375 1.426 26.175 1.00 75.19 97 ARG A CA 1
ATOM 744 C C . ARG A 1 97 ? -21.470 1.528 27.402 1.00 75.19 97 ARG A C 1
ATOM 746 O O . ARG A 1 97 ? -21.896 1.143 28.487 1.00 75.19 97 ARG A O 1
ATOM 753 N N . CYS A 1 98 ? -20.293 2.134 27.258 1.00 70.69 98 CYS A N 1
ATOM 754 C CA . CYS A 1 98 ? -19.404 2.444 28.379 1.00 70.69 98 CYS A CA 1
ATOM 755 C C . CYS A 1 98 ? -20.080 3.354 29.419 1.00 70.69 98 CYS A C 1
ATOM 757 O O . CYS A 1 98 ? -19.767 3.259 30.602 1.00 70.69 98 CYS A O 1
ATOM 759 N N . ILE A 1 99 ? -21.009 4.221 28.994 1.00 66.31 99 ILE A N 1
ATOM 760 C CA . ILE A 1 99 ? -21.821 5.049 29.895 1.00 66.31 99 ILE A CA 1
ATOM 761 C C . ILE A 1 99 ? -22.959 4.236 30.534 1.00 66.31 99 ILE A C 1
ATOM 763 O O . ILE A 1 99 ? -23.111 4.284 31.747 1.00 66.31 99 ILE A O 1
ATOM 767 N N . LYS A 1 100 ? -23.727 3.446 29.766 1.00 62.91 100 LYS A N 1
ATOM 768 C CA . LYS A 1 100 ? -24.839 2.627 30.302 1.00 62.91 100 LYS A CA 1
ATOM 769 C C . LYS A 1 100 ? -24.396 1.590 31.336 1.00 62.91 100 LYS A C 1
ATOM 771 O O . LYS A 1 100 ? -25.132 1.334 32.282 1.00 62.91 100 LYS A O 1
ATOM 776 N N . SER A 1 101 ? -23.193 1.031 31.196 1.00 57.09 101 SER A N 1
ATOM 777 C CA . SER A 1 101 ? -22.615 0.123 32.198 1.00 57.09 101 SER A CA 1
ATOM 778 C C . SER A 1 101 ? -22.404 0.783 33.575 1.00 57.09 101 SER A C 1
ATOM 780 O O . SER A 1 101 ? -22.132 0.071 34.536 1.00 57.09 101 SER A O 1
ATOM 782 N N . LEU A 1 102 ? -22.517 2.117 33.690 1.00 50.78 102 LEU A N 1
ATOM 783 C CA . LEU A 1 102 ? -22.332 2.882 34.931 1.00 50.78 102 LEU A CA 1
ATOM 784 C C . LEU A 1 102 ? -23.632 3.115 35.719 1.00 50.78 102 LEU A C 1
ATOM 786 O O . LEU A 1 102 ? -23.552 3.439 36.903 1.00 50.78 102 LEU A O 1
ATOM 790 N N . ASP A 1 103 ? -24.808 2.957 35.100 1.00 51.34 103 ASP A N 1
ATOM 791 C CA . ASP A 1 103 ? -26.098 3.207 35.769 1.00 51.34 103 ASP A CA 1
ATOM 792 C C . ASP A 1 103 ? -26.581 2.005 36.606 1.00 51.34 103 ASP A C 1
ATOM 794 O O . ASP A 1 103 ? -27.491 2.151 37.420 1.00 51.34 103 ASP A O 1
ATOM 798 N N . GLY A 1 104 ? -25.963 0.827 36.442 1.00 50.78 104 GLY A N 1
ATOM 799 C CA . GLY A 1 104 ? -26.331 -0.405 37.152 1.00 50.78 104 GLY A CA 1
ATOM 800 C C . GLY A 1 104 ? -25.589 -0.645 38.471 1.00 50.78 104 GLY A C 1
ATOM 801 O O . GLY A 1 104 ? -26.198 -1.113 39.428 1.00 50.78 104 GLY A O 1
ATOM 802 N N . GLU A 1 105 ? -24.298 -0.304 38.566 1.00 46.81 105 GLU A N 1
ATOM 803 C CA . GLU A 1 105 ? -23.483 -0.588 39.756 1.00 46.81 105 GLU A CA 1
ATOM 804 C C . GLU A 1 105 ? -22.470 0.534 40.047 1.00 46.81 105 GLU A C 1
ATOM 806 O O . GLU A 1 105 ? -21.439 0.666 39.400 1.00 46.81 105 GLU A O 1
ATOM 811 N N . SER A 1 106 ? -22.785 1.319 41.083 1.00 45.19 106 SER A N 1
ATOM 812 C CA . SER A 1 106 ? -21.891 2.127 41.928 1.00 45.19 106 SER A CA 1
ATOM 813 C C . SER A 1 106 ? -20.903 3.108 41.259 1.00 45.19 106 SER A C 1
ATOM 815 O O . SER A 1 106 ? -19.942 2.751 40.579 1.00 45.19 106 SER A O 1
ATOM 817 N N . ARG A 1 107 ? -21.057 4.396 41.608 1.00 48.88 107 ARG A N 1
ATOM 818 C CA . ARG A 1 107 ? -20.284 5.582 41.163 1.00 48.88 107 ARG A CA 1
ATOM 819 C C . ARG A 1 107 ? -18.771 5.581 41.490 1.00 48.88 107 ARG A C 1
ATOM 821 O O . ARG A 1 107 ? -18.150 6.640 41.474 1.00 48.88 107 ARG A O 1
ATOM 828 N N . ALA A 1 108 ? -18.156 4.435 41.773 1.00 51.09 108 ALA A N 1
ATOM 829 C CA . ALA A 1 108 ? -16.757 4.317 42.192 1.00 51.09 108 ALA A CA 1
ATOM 830 C C . ALA A 1 108 ? -15.912 3.347 41.341 1.00 51.09 108 ALA A C 1
ATOM 832 O O . ALA A 1 108 ? -14.768 3.062 41.695 1.00 51.09 108 ALA A O 1
ATOM 833 N N . ILE A 1 109 ? -16.417 2.855 40.206 1.00 51.38 109 ILE A N 1
ATOM 834 C CA . ILE A 1 109 ? -15.597 2.067 39.278 1.00 51.38 109 ILE A CA 1
ATOM 835 C C . ILE A 1 109 ? -14.671 3.029 38.516 1.00 51.38 109 ILE A C 1
ATOM 837 O O . ILE A 1 109 ? -15.076 3.752 37.603 1.00 51.38 109 ILE A O 1
ATOM 841 N N . GLY A 1 110 ? -13.410 3.097 38.955 1.00 53.06 110 GLY A N 1
ATOM 842 C CA . GLY A 1 110 ? -12.393 3.979 38.384 1.00 53.06 110 GLY A CA 1
ATOM 843 C C . GLY A 1 110 ? -12.218 3.782 36.873 1.00 53.06 110 GLY A C 1
ATOM 844 O O . GLY A 1 110 ? -12.493 2.712 36.333 1.00 53.06 110 GLY A O 1
ATOM 845 N N . LYS A 1 111 ? -11.684 4.809 36.191 1.00 54.75 111 LYS A N 1
ATOM 846 C CA . LYS A 1 111 ? -11.432 4.866 34.729 1.00 54.75 111 LYS A CA 1
ATOM 847 C C . LYS A 1 111 ? -10.770 3.609 34.110 1.00 54.75 111 LYS A C 1
ATOM 849 O O . LYS A 1 111 ? -10.816 3.460 32.897 1.00 54.75 111 LYS A O 1
ATOM 854 N N . ARG A 1 112 ? -10.173 2.736 34.934 1.00 49.03 112 ARG A N 1
ATOM 855 C CA . ARG A 1 112 ? -9.502 1.466 34.595 1.00 49.03 112 ARG A CA 1
ATOM 856 C C . ARG A 1 112 ? -10.452 0.333 34.170 1.00 49.03 112 ARG A C 1
ATOM 858 O O . ARG A 1 112 ? -10.023 -0.572 33.480 1.00 49.03 112 ARG A O 1
ATOM 865 N N . LEU A 1 113 ? -11.722 0.347 34.584 1.00 51.75 113 LEU A N 1
ATOM 866 C CA . LEU A 1 113 ? -12.622 -0.813 34.426 1.00 51.75 113 LEU A CA 1
ATOM 867 C C . LEU A 1 113 ? -13.730 -0.615 33.373 1.00 51.75 113 LEU A C 1
ATOM 869 O O . LEU A 1 113 ? -14.392 -1.574 32.999 1.00 51.75 113 LEU A O 1
ATOM 873 N N . LYS A 1 114 ? -13.903 0.602 32.837 1.00 62.34 114 LYS A N 1
ATOM 874 C CA . LYS A 1 114 ? -14.988 0.944 31.890 1.00 62.34 114 LYS A CA 1
ATOM 875 C C . LYS A 1 114 ? -14.971 0.127 30.598 1.00 62.34 114 LYS A C 1
ATOM 877 O O . LYS A 1 114 ? -16.024 -0.158 30.046 1.00 62.34 114 LYS A O 1
ATOM 882 N N . TRP A 1 115 ? -13.779 -0.222 30.126 1.00 64.94 115 TRP A N 1
ATOM 883 C CA . TRP A 1 115 ? -13.598 -1.033 28.927 1.00 64.94 115 TRP A CA 1
ATOM 884 C C . TRP A 1 115 ? -13.722 -2.536 29.212 1.00 64.94 115 TRP A C 1
ATOM 886 O O . TRP A 1 115 ? -14.312 -3.275 28.432 1.00 64.94 115 TRP A O 1
ATOM 896 N N . ALA A 1 116 ? -13.222 -2.982 30.369 1.00 59.31 116 ALA A N 1
ATOM 897 C CA . ALA A 1 116 ? -13.155 -4.393 30.746 1.00 59.31 116 ALA A CA 1
ATOM 898 C C . ALA A 1 116 ? -14.532 -5.060 30.947 1.00 59.31 116 ALA A C 1
ATOM 900 O O . ALA A 1 116 ? -14.628 -6.281 30.864 1.00 59.31 116 ALA A O 1
ATOM 901 N N . PHE A 1 117 ? -15.584 -4.273 31.201 1.00 60.12 117 PHE A N 1
ATOM 902 C CA . PHE A 1 117 ? -16.951 -4.766 31.414 1.00 60.12 117 PHE A CA 1
ATOM 903 C C . PHE A 1 117 ? -17.812 -4.825 30.140 1.00 60.12 117 PHE A C 1
ATOM 905 O O . PHE A 1 117 ? -18.959 -5.266 30.201 1.00 60.12 117 PHE A O 1
ATOM 912 N N . VAL A 1 118 ? -17.291 -4.408 28.981 1.00 67.56 118 VAL A N 1
ATOM 913 C CA . VAL A 1 118 ? -18.042 -4.469 27.717 1.00 67.56 118 VAL A CA 1
ATOM 914 C C . VAL A 1 118 ? -18.027 -5.901 27.155 1.00 67.56 118 VAL A C 1
ATOM 916 O O . VAL A 1 118 ? -16.997 -6.571 27.143 1.00 67.56 118 VAL A O 1
ATOM 919 N N . GLU A 1 119 ? -19.183 -6.390 26.693 1.00 67.31 119 GLU A N 1
ATOM 920 C CA . GLU A 1 119 ? -19.392 -7.772 26.229 1.00 67.31 119 GLU A CA 1
ATOM 921 C C . GLU A 1 119 ? -18.381 -8.244 25.164 1.00 67.31 119 GLU A C 1
ATOM 923 O O . GLU A 1 119 ? -18.397 -7.803 24.014 1.00 67.31 119 GLU A O 1
ATOM 928 N N . ARG A 1 120 ? -17.561 -9.240 25.519 1.00 66.31 120 ARG A N 1
ATOM 929 C CA . ARG A 1 120 ? -16.419 -9.728 24.721 1.00 66.31 120 ARG A CA 1
ATOM 930 C C . ARG A 1 120 ? -16.748 -10.161 23.281 1.00 66.31 120 ARG A C 1
ATOM 932 O O . ARG A 1 120 ? -15.934 -9.952 22.391 1.00 66.31 120 ARG A O 1
ATOM 939 N N . HIS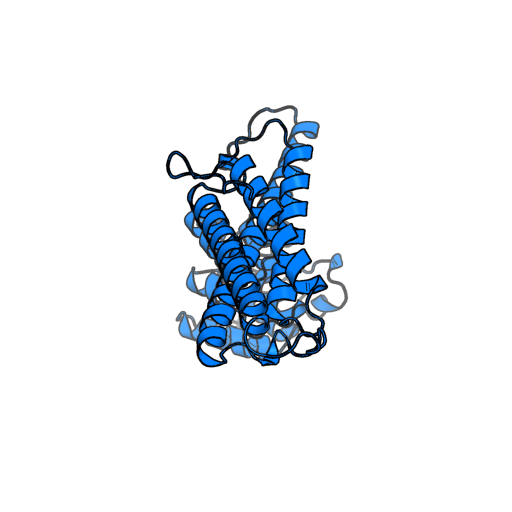 A 1 121 ? -17.914 -10.766 23.053 1.00 65.06 121 HIS A N 1
ATOM 940 C CA . HIS A 1 121 ? -18.313 -11.325 21.751 1.00 65.06 121 HIS A CA 1
ATOM 941 C C . HIS A 1 121 ? -18.788 -10.255 20.757 1.00 65.06 121 HIS A C 1
ATOM 943 O O . HIS A 1 121 ? -18.566 -10.358 19.557 1.00 65.06 121 HIS A O 1
ATOM 949 N N . LEU A 1 122 ? -19.440 -9.208 21.254 1.00 67.81 122 LEU A N 1
ATOM 950 C CA . LEU A 1 122 ? -19.885 -8.093 20.427 1.00 67.81 122 LEU A CA 1
ATOM 951 C C . LEU A 1 122 ? -18.706 -7.152 20.143 1.00 67.81 122 LEU A C 1
ATOM 953 O O . LEU A 1 122 ? -18.626 -6.553 19.072 1.00 67.81 122 LEU A O 1
ATOM 957 N N . MET A 1 123 ? -17.747 -7.106 21.074 1.00 72.12 123 MET A N 1
ATOM 958 C CA . MET A 1 123 ? -16.490 -6.388 20.919 1.00 72.12 123 MET A CA 1
ATOM 959 C C . MET A 1 123 ? -15.611 -6.922 19.793 1.00 72.12 123 MET A C 1
ATOM 961 O O . MET A 1 123 ? -15.054 -6.112 19.058 1.00 72.12 123 MET A O 1
ATOM 965 N N . SER A 1 124 ? -15.503 -8.242 19.615 1.00 73.62 124 SER A N 1
ATOM 966 C CA . SER A 1 124 ? -14.689 -8.798 18.525 1.00 73.62 124 SER A CA 1
ATOM 967 C C . SER A 1 124 ? -15.200 -8.337 17.159 1.00 73.62 124 SER A C 1
ATOM 969 O O . SER A 1 124 ? -14.425 -7.806 16.373 1.00 73.62 124 SER A O 1
ATOM 971 N N . GLY A 1 125 ? -16.516 -8.391 16.929 1.00 79.12 125 GLY A N 1
ATOM 972 C CA . GLY A 1 125 ? -17.107 -7.925 15.671 1.00 79.12 125 GLY A CA 1
ATOM 973 C C . GLY A 1 125 ? -16.964 -6.415 15.432 1.00 79.12 125 GLY A C 1
ATOM 974 O O . GLY A 1 125 ? -16.899 -5.981 14.285 1.00 79.12 125 GLY A O 1
ATOM 975 N N . MET A 1 126 ? -16.912 -5.592 16.486 1.00 78.38 126 MET A N 1
ATOM 976 C CA . MET A 1 126 ? -16.640 -4.151 16.352 1.00 78.38 126 MET A CA 1
ATOM 977 C C . MET A 1 126 ? -15.165 -3.871 16.050 1.00 78.38 126 MET A C 1
ATOM 979 O O . MET A 1 126 ? -14.866 -3.045 15.193 1.00 78.38 126 MET A O 1
ATOM 983 N N . LEU A 1 127 ? -14.246 -4.564 16.727 1.00 79.12 127 LEU A N 1
ATOM 984 C CA . LEU A 1 127 ? -12.808 -4.415 16.502 1.00 79.12 127 LEU A CA 1
ATOM 985 C C . LEU A 1 127 ? -12.412 -4.877 15.093 1.00 79.12 127 LEU A C 1
ATOM 987 O O . LEU A 1 127 ? -11.645 -4.185 14.432 1.00 79.12 127 LEU A O 1
ATOM 991 N N . GLU A 1 128 ? -13.003 -5.964 14.591 1.00 82.38 128 GLU A N 1
ATOM 992 C CA . GLU A 1 128 ? -12.812 -6.427 13.208 1.00 82.38 128 GLU A CA 1
ATOM 993 C C . GLU A 1 128 ? -13.260 -5.375 12.180 1.00 82.38 128 GLU A C 1
ATOM 995 O O . GLU A 1 128 ? -12.540 -5.089 11.221 1.00 82.38 128 GLU A O 1
ATOM 1000 N N . ARG A 1 129 ? -14.418 -4.731 12.391 1.00 81.62 129 ARG A N 1
ATOM 1001 C CA . ARG A 1 129 ? -14.885 -3.642 11.513 1.00 81.62 129 ARG A CA 1
ATOM 1002 C C . ARG A 1 129 ? -13.996 -2.404 11.578 1.00 81.62 129 ARG A C 1
ATOM 1004 O O . ARG A 1 129 ? -13.732 -1.793 10.539 1.00 81.62 129 ARG A O 1
ATOM 1011 N N . LEU A 1 130 ? -13.525 -2.039 12.770 1.00 81.88 130 LEU A N 1
ATOM 1012 C CA . LEU A 1 130 ? -12.584 -0.932 12.947 1.00 81.88 130 LEU A CA 1
ATOM 1013 C C . LEU A 1 130 ? -11.267 -1.215 12.224 1.00 81.88 130 LEU A C 1
ATOM 1015 O O . LEU A 1 130 ? -10.781 -0.344 11.510 1.00 81.88 130 LEU A O 1
ATOM 1019 N N . GLN A 1 131 ? -10.744 -2.435 12.331 1.00 82.06 131 GLN A N 1
ATOM 1020 C CA . GLN A 1 131 ? -9.537 -2.858 11.625 1.00 82.06 131 GLN A CA 1
ATOM 1021 C C . GLN A 1 131 ? -9.732 -2.834 10.101 1.00 82.06 131 GLN A C 1
ATOM 1023 O O . GLN A 1 131 ? -8.895 -2.299 9.380 1.00 82.06 131 GLN A O 1
ATOM 1028 N N . SER A 1 132 ? -10.869 -3.321 9.593 1.00 79.62 132 SER A N 1
ATOM 1029 C CA . SER A 1 132 ? -11.197 -3.230 8.161 1.00 79.62 132 SER A CA 1
ATOM 1030 C C . SER A 1 132 ? -11.289 -1.776 7.677 1.00 79.62 132 SER A C 1
ATOM 1032 O O . SER A 1 132 ? -10.838 -1.446 6.574 1.00 79.62 132 SER A O 1
ATOM 1034 N N . SER A 1 133 ? -11.866 -0.890 8.494 1.00 80.50 133 SER A N 1
ATOM 1035 C CA . SER A 1 133 ? -11.968 0.542 8.188 1.00 80.50 133 SER A CA 1
ATOM 1036 C C . SER A 1 133 ? -10.596 1.224 8.233 1.00 80.50 133 SER A C 1
ATOM 1038 O O . SER A 1 133 ? -10.295 2.045 7.369 1.00 80.50 133 SER A O 1
ATOM 1040 N N . GLU A 1 134 ? -9.730 0.833 9.173 1.00 82.44 134 GLU A N 1
ATOM 1041 C CA . GLU A 1 134 ? -8.331 1.270 9.273 1.00 82.44 134 GLU A CA 1
ATOM 1042 C C . GLU A 1 134 ? -7.536 0.904 8.009 1.00 82.44 134 GLU A C 1
ATOM 1044 O O . GLU A 1 134 ? -6.861 1.763 7.432 1.00 82.44 134 GLU A O 1
ATOM 1049 N N . SER A 1 135 ? -7.637 -0.346 7.540 1.00 77.00 135 SER A N 1
ATOM 1050 C CA . SER A 1 135 ? -6.975 -0.800 6.309 1.00 77.00 135 SER A CA 1
ATOM 1051 C C . SER A 1 135 ? -7.463 -0.021 5.086 1.00 77.00 135 SER A C 1
ATOM 1053 O O . SER A 1 135 ? -6.656 0.432 4.273 1.00 77.00 135 SER A O 1
ATOM 1055 N N . THR A 1 136 ? -8.777 0.205 4.997 1.00 77.06 136 THR A N 1
ATOM 1056 C CA . THR A 1 136 ? -9.401 0.987 3.918 1.00 77.06 136 THR A CA 1
ATOM 1057 C C . THR A 1 136 ? -8.897 2.430 3.915 1.00 77.06 136 THR A C 1
ATOM 1059 O O . THR A 1 136 ? -8.441 2.933 2.889 1.00 77.06 136 THR A O 1
ATOM 1062 N N . MET A 1 137 ? -8.910 3.093 5.074 1.00 81.12 137 MET A N 1
ATOM 1063 C CA . MET A 1 137 ? -8.386 4.451 5.208 1.00 81.12 137 MET A CA 1
ATOM 1064 C C . MET A 1 137 ? -6.896 4.534 4.888 1.00 81.12 137 MET A C 1
ATOM 1066 O O . MET A 1 137 ? -6.466 5.505 4.277 1.00 81.12 137 MET A O 1
ATOM 1070 N N . THR A 1 138 ? -6.111 3.528 5.276 1.00 77.50 138 THR A N 1
ATOM 1071 C CA . THR A 1 138 ? -4.675 3.479 4.977 1.00 77.50 138 THR A CA 1
ATOM 1072 C C . THR A 1 138 ? -4.433 3.427 3.470 1.00 77.50 138 THR A C 1
ATOM 1074 O O . THR A 1 138 ? -3.635 4.211 2.960 1.00 77.50 138 THR A O 1
ATOM 1077 N N . CYS A 1 139 ? -5.178 2.589 2.745 1.00 73.81 139 CYS A N 1
ATOM 1078 C CA . CYS A 1 139 ? -5.119 2.533 1.284 1.00 73.81 139 CYS A CA 1
ATOM 1079 C C . CYS A 1 139 ? -5.460 3.888 0.646 1.00 73.81 139 CYS A C 1
ATOM 1081 O O . CYS A 1 139 ? -4.758 4.364 -0.245 1.00 73.81 139 CYS A O 1
ATOM 1083 N N . ILE A 1 140 ? -6.533 4.532 1.108 1.00 72.44 140 ILE A N 1
ATOM 1084 C CA . ILE A 1 140 ? -6.990 5.804 0.538 1.00 72.44 140 ILE A CA 1
ATOM 1085 C C . ILE A 1 140 ? -6.020 6.939 0.872 1.00 72.44 140 ILE A C 1
ATOM 1087 O O . ILE A 1 140 ? -5.719 7.759 0.012 1.00 72.44 140 ILE A O 1
ATOM 1091 N N . LEU A 1 141 ? -5.462 6.959 2.082 1.00 74.12 141 LEU A N 1
ATOM 1092 C CA . LEU A 1 141 ? -4.428 7.909 2.482 1.00 74.12 141 LEU A CA 1
ATOM 1093 C C . LEU A 1 141 ? -3.166 7.774 1.621 1.00 74.12 141 LEU A C 1
ATOM 1095 O O . LEU A 1 141 ? -2.593 8.780 1.212 1.00 74.12 141 LEU A O 1
ATOM 1099 N N . GLN A 1 142 ? -2.746 6.549 1.304 1.00 71.06 142 GLN A N 1
ATOM 1100 C CA . GLN A 1 142 ? -1.621 6.313 0.397 1.00 71.06 142 GLN A CA 1
ATOM 1101 C C . GLN A 1 142 ? -1.922 6.807 -1.014 1.00 71.06 142 GLN A C 1
ATOM 1103 O O . GLN A 1 142 ? -1.087 7.488 -1.601 1.00 71.06 142 GLN A O 1
ATOM 1108 N N . LEU A 1 143 ? -3.115 6.520 -1.539 1.00 69.62 143 LEU A N 1
ATOM 1109 C CA . LEU A 1 143 ? -3.563 7.019 -2.842 1.00 69.62 143 LEU A CA 1
ATOM 1110 C C . LEU A 1 143 ? -3.605 8.550 -2.886 1.00 69.62 143 LEU A C 1
ATOM 1112 O O . LEU A 1 143 ? -3.142 9.141 -3.862 1.00 69.62 143 LEU A O 1
ATOM 1116 N N . LEU A 1 144 ? -4.102 9.190 -1.824 1.00 71.00 144 LEU A N 1
ATOM 1117 C CA . LEU A 1 144 ? -4.111 10.647 -1.672 1.00 71.00 144 LEU A CA 1
ATOM 1118 C C . LEU A 1 144 ? -2.694 11.210 -1.650 1.00 71.00 144 LEU A C 1
ATOM 1120 O O . LEU A 1 144 ? -2.386 12.099 -2.434 1.00 71.00 144 LEU A O 1
ATOM 1124 N N . ASN A 1 145 ? -1.818 10.679 -0.795 1.00 70.69 145 ASN A N 1
ATOM 1125 C CA . ASN A 1 145 ? -0.426 11.123 -0.691 1.00 70.69 145 ASN A CA 1
ATOM 1126 C C . ASN A 1 145 ? 0.335 10.910 -2.009 1.00 70.69 145 ASN A C 1
ATOM 1128 O O . ASN A 1 145 ? 1.157 11.735 -2.415 1.00 70.69 145 ASN A O 1
ATOM 1132 N N . PHE A 1 146 ? 0.029 9.821 -2.709 1.00 67.00 146 PHE A N 1
ATOM 1133 C CA . PHE A 1 146 ? 0.574 9.522 -4.020 1.00 67.00 146 PHE A CA 1
ATOM 1134 C C . PHE A 1 146 ? 0.111 10.532 -5.081 1.00 67.00 146 PHE A C 1
ATOM 1136 O O . PHE A 1 146 ? 0.936 11.114 -5.789 1.00 67.00 146 PHE A O 1
ATOM 1143 N N . ARG A 1 147 ? -1.195 10.814 -5.151 1.00 66.88 147 ARG A N 1
ATOM 1144 C CA . ARG A 1 147 ? -1.743 11.836 -6.054 1.00 66.88 147 ARG A CA 1
ATOM 1145 C C . ARG A 1 147 ? -1.268 13.242 -5.716 1.00 66.88 147 ARG A C 1
ATOM 1147 O O . ARG A 1 147 ? -0.971 14.007 -6.623 1.00 66.88 147 ARG A O 1
ATOM 1154 N N . LEU A 1 148 ? -1.112 13.563 -4.439 1.00 66.38 148 LEU A N 1
ATOM 1155 C CA . LEU A 1 148 ? -0.498 14.807 -3.986 1.00 66.38 148 LEU A CA 1
ATOM 1156 C C . LEU A 1 148 ? 0.926 14.961 -4.512 1.00 66.38 148 LEU A C 1
ATOM 1158 O O . LEU A 1 148 ? 1.271 16.002 -5.063 1.00 66.38 148 LEU A O 1
ATOM 1162 N N . SER A 1 149 ? 1.732 13.906 -4.392 1.00 68.62 149 SER A N 1
ATOM 1163 C CA . SER A 1 149 ? 3.109 13.895 -4.898 1.00 68.62 149 SER A CA 1
ATOM 1164 C C . SER A 1 149 ? 3.147 14.131 -6.414 1.00 68.62 149 SER A C 1
ATOM 1166 O O . SER A 1 149 ? 3.977 14.896 -6.905 1.00 68.62 149 SER A O 1
ATOM 1168 N N . LEU A 1 150 ? 2.198 13.543 -7.150 1.00 63.38 150 LEU A N 1
ATOM 1169 C CA . LEU A 1 150 ? 2.002 13.778 -8.585 1.00 63.38 150 LEU A CA 1
ATOM 1170 C C . LEU A 1 150 ? 1.582 15.222 -8.909 1.00 63.38 150 LEU A C 1
ATOM 1172 O O . LEU A 1 150 ? 2.108 15.817 -9.849 1.00 63.38 150 LEU A O 1
ATOM 1176 N N . LEU A 1 151 ? 0.646 15.795 -8.149 1.00 63.41 151 LEU A N 1
ATOM 1177 C CA . LEU A 1 151 ? 0.119 17.144 -8.373 1.00 63.41 151 LEU A CA 1
ATOM 1178 C C . LEU A 1 151 ? 1.146 18.234 -8.057 1.00 63.41 151 LEU A C 1
ATOM 1180 O O . LEU A 1 151 ? 1.312 19.158 -8.851 1.00 63.41 151 LEU A O 1
ATOM 1184 N N . ILE A 1 152 ? 1.871 18.107 -6.941 1.00 62.09 152 ILE A N 1
ATOM 1185 C CA . ILE A 1 152 ? 2.969 19.014 -6.573 1.00 62.09 152 ILE A CA 1
ATOM 1186 C C . ILE A 1 152 ? 4.051 18.993 -7.659 1.00 62.09 152 ILE A C 1
ATOM 1188 O O . ILE A 1 152 ? 4.581 20.032 -8.047 1.00 62.09 152 ILE A O 1
ATOM 1192 N N . TYR A 1 153 ? 4.350 17.815 -8.199 1.00 55.53 153 TYR A N 1
ATOM 1193 C CA . TYR A 1 153 ? 5.290 17.687 -9.302 1.00 55.53 153 TYR A CA 1
ATOM 1194 C C . TYR A 1 153 ? 4.772 18.356 -10.592 1.00 55.53 153 TYR A C 1
ATOM 1196 O O . TYR A 1 153 ? 5.489 19.119 -11.245 1.00 55.53 153 TYR A O 1
ATOM 1204 N N . ALA A 1 154 ? 3.500 18.143 -10.940 1.00 57.06 154 ALA A N 1
ATOM 1205 C CA . ALA A 1 154 ? 2.880 18.772 -12.105 1.00 57.06 154 ALA A CA 1
ATOM 1206 C C . ALA A 1 154 ? 2.804 20.308 -11.985 1.00 57.06 154 ALA A C 1
ATOM 1208 O O . ALA A 1 154 ? 2.985 21.004 -12.987 1.00 57.06 154 ALA A O 1
ATOM 1209 N N . SER A 1 155 ? 2.575 20.856 -10.786 1.00 56.12 155 SER A N 1
ATOM 1210 C CA . SER A 1 155 ? 2.521 22.306 -10.559 1.00 56.12 155 SER A CA 1
ATOM 1211 C C . SER A 1 155 ? 3.902 22.964 -10.655 1.00 56.12 155 SER A C 1
ATOM 1213 O O . SER A 1 155 ? 4.031 24.019 -11.279 1.00 56.12 155 SER A O 1
ATOM 1215 N N . GLN A 1 156 ? 4.964 22.304 -10.175 1.00 54.69 156 GLN A N 1
ATOM 1216 C CA . GLN A 1 156 ? 6.348 22.746 -10.399 1.00 54.69 156 GLN A CA 1
ATOM 1217 C C . GLN A 1 156 ? 6.687 22.821 -11.898 1.00 54.69 156 GLN A C 1
ATOM 1219 O O . GLN A 1 156 ? 7.318 23.779 -12.348 1.00 54.69 156 GLN A O 1
ATOM 1224 N N . LYS A 1 157 ? 6.186 21.877 -12.707 1.00 50.94 157 LYS A N 1
ATOM 1225 C CA . LYS A 1 157 ? 6.334 21.893 -14.173 1.00 50.94 157 LYS A CA 1
ATOM 1226 C C . LYS A 1 157 ? 5.586 23.054 -14.843 1.00 50.94 157 LYS A C 1
ATOM 1228 O O . LYS A 1 157 ? 6.077 23.587 -15.839 1.00 50.94 157 LYS A O 1
ATOM 1233 N N . GLN A 1 158 ? 4.434 23.480 -14.314 1.00 53.62 158 GLN A N 1
ATOM 1234 C CA . GLN A 1 158 ? 3.694 24.640 -14.840 1.00 53.62 158 GLN A CA 1
ATOM 1235 C C . GLN A 1 158 ? 4.449 25.956 -14.628 1.00 53.62 158 GLN A C 1
ATOM 1237 O O . GLN A 1 158 ? 4.488 26.778 -15.545 1.00 53.62 158 GLN A O 1
ATOM 1242 N N . VAL A 1 159 ? 5.098 26.125 -13.470 1.00 51.19 159 VAL A N 1
ATOM 1243 C CA . VAL A 1 159 ? 5.959 27.289 -13.189 1.00 51.19 159 VAL A CA 1
ATOM 1244 C C . VAL A 1 159 ? 7.132 27.356 -14.173 1.00 51.19 159 VAL A C 1
ATOM 1246 O O . VAL A 1 159 ? 7.522 28.443 -14.589 1.00 51.19 159 VAL A O 1
ATOM 1249 N N . ILE A 1 160 ? 7.660 26.202 -14.593 1.00 47.66 160 ILE A N 1
ATOM 1250 C CA . ILE A 1 160 ? 8.806 26.126 -15.511 1.00 47.66 160 ILE A CA 1
ATOM 1251 C C . ILE A 1 160 ? 8.388 26.309 -16.984 1.00 47.66 160 ILE A C 1
ATOM 1253 O O . ILE A 1 160 ? 9.106 26.963 -17.735 1.00 47.66 160 ILE A O 1
ATOM 1257 N N . ASN A 1 161 ? 7.236 25.774 -17.413 1.00 47.88 161 ASN A N 1
ATOM 1258 C CA . ASN A 1 161 ? 6.874 25.691 -18.840 1.00 47.88 161 ASN A CA 1
ATOM 1259 C C . ASN A 1 161 ? 5.684 26.557 -19.289 1.00 47.88 161 ASN A C 1
ATOM 1261 O O . ASN A 1 161 ? 5.333 26.525 -20.470 1.00 47.88 161 ASN A O 1
ATOM 1265 N N . GLY A 1 162 ? 5.041 27.316 -18.395 1.00 48.53 162 GLY A N 1
ATOM 1266 C CA . GLY A 1 162 ? 4.031 28.322 -18.756 1.00 48.53 162 GLY A CA 1
ATOM 1267 C C . GLY A 1 162 ? 2.804 27.805 -19.527 1.00 48.53 162 GLY A C 1
ATOM 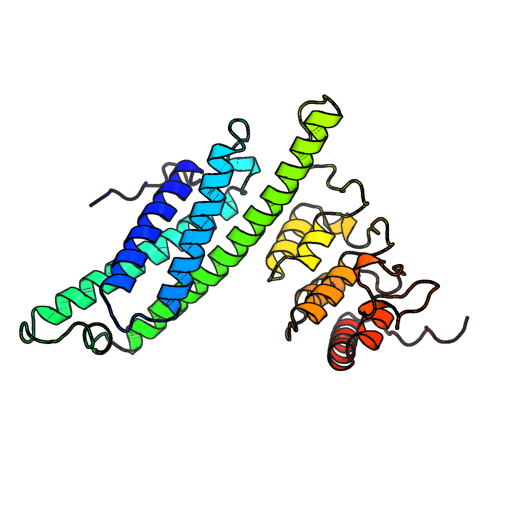1268 O O . GLY A 1 162 ? 2.126 28.592 -20.187 1.00 48.53 162 GLY A O 1
ATOM 1269 N N . LYS A 1 163 ? 2.501 26.498 -19.486 1.00 42.81 163 LYS A N 1
ATOM 1270 C CA . LYS A 1 163 ? 1.347 25.894 -20.178 1.00 42.81 163 LYS A CA 1
ATOM 1271 C C . LYS A 1 163 ? 0.264 25.467 -19.190 1.00 42.81 163 LYS A C 1
ATOM 1273 O O . LYS A 1 163 ? 0.539 24.761 -18.223 1.00 42.81 163 LYS A O 1
ATOM 1278 N N . LYS A 1 164 ? -0.977 25.875 -19.474 1.00 45.62 164 LYS A N 1
ATOM 1279 C CA . LYS A 1 164 ? -2.175 25.550 -18.689 1.00 45.62 164 LYS A CA 1
ATOM 1280 C C . LYS A 1 164 ? -2.756 24.195 -19.115 1.00 45.62 164 LYS A C 1
ATOM 1282 O O . LYS A 1 164 ? -2.876 23.932 -20.308 1.00 45.62 164 LYS A O 1
ATOM 1287 N N . LYS A 1 165 ? -3.178 23.422 -18.107 1.00 38.69 165 LYS A N 1
ATOM 1288 C CA . LYS A 1 165 ? -3.964 22.174 -18.150 1.00 38.69 165 LYS A CA 1
ATOM 1289 C C . LYS A 1 165 ? -3.258 20.974 -18.799 1.00 38.69 165 LYS A C 1
ATOM 1291 O O . LYS A 1 165 ? -3.371 20.730 -19.994 1.00 38.69 165 LYS A O 1
ATOM 1296 N N . ILE A 1 166 ? -2.582 20.184 -17.966 1.00 40.91 166 ILE A N 1
ATOM 1297 C CA . ILE A 1 166 ? -2.198 18.813 -18.314 1.00 40.91 166 ILE A CA 1
ATOM 1298 C C . ILE A 1 166 ? -3.406 17.942 -17.961 1.00 40.91 166 ILE A C 1
ATOM 1300 O O . ILE A 1 166 ? -3.727 17.781 -16.786 1.00 40.91 166 ILE A O 1
ATOM 1304 N N . ALA A 1 167 ? -4.117 17.435 -18.969 1.00 39.06 167 ALA A N 1
ATOM 1305 C CA . ALA A 1 167 ? -4.987 16.284 -18.761 1.00 39.06 167 ALA A CA 1
ATOM 1306 C C . ALA A 1 167 ? -4.094 15.115 -18.322 1.00 39.06 167 ALA A C 1
ATOM 1308 O O . ALA A 1 167 ? -3.014 14.939 -18.880 1.00 39.06 167 ALA A O 1
ATOM 1309 N N . PHE A 1 168 ? -4.527 14.347 -17.321 1.00 44.91 168 PHE A N 1
ATOM 1310 C CA . PHE A 1 168 ? -3.789 13.277 -16.622 1.00 44.91 168 PHE A CA 1
ATOM 1311 C C . PHE A 1 168 ? -3.333 12.096 -17.523 1.00 44.91 168 PHE A C 1
ATOM 1313 O O . PHE A 1 168 ? -2.982 11.028 -17.037 1.00 44.91 168 PHE A O 1
ATOM 1320 N N . THR A 1 169 ? -3.346 12.265 -18.845 1.00 43.03 169 THR A N 1
ATOM 1321 C CA . THR A 1 169 ? -3.186 11.229 -19.868 1.00 43.03 169 THR A CA 1
ATOM 1322 C C . THR A 1 169 ? -1.744 11.014 -20.336 1.00 43.03 169 THR A C 1
ATOM 1324 O O . THR A 1 169 ? -1.510 10.115 -21.132 1.00 43.03 169 THR A O 1
ATOM 1327 N N . GLU A 1 170 ? -0.763 11.784 -19.851 1.00 51.47 170 GLU A N 1
ATOM 1328 C CA . GLU A 1 170 ? 0.661 11.615 -20.205 1.00 51.47 170 GLU A CA 1
ATOM 1329 C C . GLU A 1 170 ? 1.523 11.453 -18.936 1.00 51.47 170 GLU A C 1
ATOM 1331 O O . GLU A 1 170 ? 2.342 12.301 -18.582 1.00 51.47 170 GLU A O 1
ATOM 1336 N N . GLY A 1 171 ? 1.265 10.384 -18.175 1.00 57.69 171 GLY A N 1
ATOM 1337 C CA . GLY A 1 171 ? 1.808 10.164 -16.829 1.00 57.69 171 GLY A CA 1
ATOM 1338 C C . GLY A 1 171 ? 3.203 9.538 -16.791 1.00 57.69 171 GLY A C 1
ATOM 1339 O O . GLY A 1 171 ? 3.360 8.417 -16.322 1.00 57.69 171 GLY A O 1
ATOM 1340 N N . VAL A 1 172 ? 4.231 10.255 -17.247 1.00 62.41 172 VAL A N 1
ATOM 1341 C CA . VAL A 1 172 ? 5.642 9.869 -17.051 1.00 62.41 172 VAL A CA 1
ATOM 1342 C C . VAL A 1 172 ? 6.417 11.069 -16.495 1.00 62.41 172 VAL A C 1
ATOM 1344 O O . VAL A 1 172 ? 6.299 12.183 -17.004 1.00 62.41 172 VAL A O 1
ATOM 1347 N N . PHE A 1 173 ? 7.182 10.853 -15.427 1.00 64.94 173 PHE A N 1
ATOM 1348 C CA . PHE A 1 173 ? 8.069 11.832 -14.795 1.00 64.94 173 PHE A CA 1
ATOM 1349 C C . PHE A 1 173 ? 9.298 12.115 -15.677 1.00 64.94 173 PHE A C 1
ATOM 1351 O O . PHE A 1 173 ? 9.673 11.295 -16.513 1.00 64.94 173 PHE A O 1
ATOM 1358 N N . ASP A 1 174 ? 9.978 13.247 -15.476 1.00 60.00 174 ASP A N 1
ATOM 1359 C CA . ASP A 1 174 ? 11.131 13.670 -16.297 1.00 60.00 174 ASP A CA 1
ATOM 1360 C C . ASP A 1 174 ? 12.317 12.696 -16.211 1.00 60.00 174 ASP A C 1
ATOM 1362 O O . ASP A 1 174 ? 13.147 12.622 -17.113 1.00 60.00 174 ASP A O 1
ATOM 1366 N N . ASN A 1 175 ? 12.386 11.911 -15.136 1.00 66.06 175 ASN A N 1
ATOM 1367 C CA . ASN A 1 175 ? 13.354 10.832 -14.983 1.00 66.06 175 ASN A CA 1
ATOM 1368 C C . ASN A 1 175 ? 12.873 9.502 -15.599 1.00 66.06 175 ASN A C 1
ATOM 1370 O O . ASN A 1 175 ? 13.450 8.459 -15.319 1.00 66.06 175 ASN A O 1
ATOM 1374 N N . GLY A 1 176 ? 11.808 9.506 -16.399 1.00 75.88 176 GLY A N 1
ATOM 1375 C CA . GLY A 1 176 ? 11.240 8.319 -17.034 1.00 75.88 176 GLY A CA 1
ATOM 1376 C C . GLY A 1 176 ? 10.423 7.416 -16.107 1.00 75.88 176 GLY A C 1
ATOM 1377 O O . GLY A 1 176 ? 9.917 6.396 -16.571 1.00 75.88 176 GLY A O 1
ATOM 1378 N N . GLN A 1 177 ? 10.261 7.748 -14.820 1.00 78.25 177 GLN A N 1
ATOM 1379 C CA . GLN A 1 177 ? 9.365 6.985 -13.949 1.00 78.25 177 GLN A CA 1
ATOM 1380 C C . GLN A 1 177 ? 7.915 7.121 -14.434 1.00 78.25 177 GLN A C 1
ATOM 1382 O O . GLN A 1 177 ? 7.492 8.173 -14.893 1.00 78.25 177 GLN A O 1
ATOM 1387 N N . SER A 1 178 ? 7.124 6.068 -14.286 1.00 85.50 178 SER A N 1
ATOM 1388 C CA . SER A 1 178 ? 5.658 6.099 -14.384 1.00 85.50 178 SER A CA 1
ATOM 1389 C C . SER A 1 178 ? 5.036 6.044 -12.985 1.00 85.50 178 SER A C 1
ATOM 1391 O O . SER A 1 178 ? 5.722 5.666 -12.029 1.00 85.50 178 SER A O 1
ATOM 1393 N N . PRO A 1 179 ? 3.732 6.329 -12.830 1.00 81.75 179 PRO A N 1
ATOM 1394 C CA . PRO A 1 179 ? 3.019 6.114 -11.581 1.00 81.75 179 PRO A CA 1
ATOM 1395 C C . PRO A 1 179 ? 3.192 4.712 -10.989 1.00 81.75 179 PRO A C 1
ATOM 1397 O O . PRO A 1 179 ? 3.280 4.577 -9.770 1.00 81.75 179 PRO A O 1
ATOM 1400 N N . LEU A 1 180 ? 3.336 3.681 -11.832 1.00 88.31 180 LEU A N 1
ATOM 1401 C CA . LEU A 1 180 ? 3.613 2.319 -11.371 1.00 88.31 180 LEU A CA 1
ATOM 1402 C C . LEU A 1 180 ? 4.964 2.185 -10.654 1.00 88.31 180 LEU A C 1
ATOM 1404 O O . LEU A 1 180 ? 5.066 1.383 -9.731 1.00 88.31 180 LEU A O 1
ATOM 1408 N N . HIS A 1 181 ? 5.985 2.971 -11.020 1.00 87.31 181 HIS A N 1
ATOM 1409 C CA . HIS A 1 181 ? 7.279 2.941 -10.326 1.00 87.31 181 HIS A CA 1
ATOM 1410 C C . HIS A 1 181 ? 7.130 3.386 -8.876 1.00 87.31 181 HIS A C 1
ATOM 1412 O O . HIS A 1 181 ? 7.560 2.695 -7.957 1.00 87.31 181 HIS A O 1
ATOM 1418 N N . LEU A 1 182 ? 6.488 4.534 -8.679 1.00 80.88 182 LEU A N 1
ATOM 1419 C CA . LEU A 1 182 ? 6.295 5.099 -7.353 1.00 80.88 182 LEU A CA 1
ATOM 1420 C C . LEU A 1 182 ? 5.332 4.262 -6.507 1.00 80.88 182 LEU A C 1
ATOM 1422 O O . LEU A 1 182 ? 5.574 4.076 -5.319 1.00 80.88 182 LEU A O 1
ATOM 1426 N N . ALA A 1 183 ? 4.270 3.716 -7.107 1.00 84.19 183 ALA A N 1
ATOM 1427 C CA . ALA A 1 183 ? 3.377 2.796 -6.412 1.00 84.19 183 ALA A CA 1
ATOM 1428 C C . ALA A 1 183 ? 4.116 1.528 -5.958 1.00 84.19 183 ALA A C 1
ATOM 1430 O O . ALA A 1 183 ? 3.971 1.106 -4.813 1.00 84.19 183 ALA A O 1
ATOM 1431 N N . ALA A 1 184 ? 4.969 0.953 -6.809 1.00 89.88 184 ALA A N 1
ATOM 1432 C CA . ALA A 1 184 ? 5.777 -0.203 -6.435 1.00 89.88 184 ALA A CA 1
ATOM 1433 C C . ALA A 1 184 ? 6.778 0.121 -5.309 1.00 89.88 184 ALA A C 1
ATOM 1435 O O . ALA A 1 184 ? 7.002 -0.708 -4.424 1.00 89.88 184 ALA A O 1
ATOM 1436 N N . GLU A 1 185 ? 7.336 1.332 -5.305 1.00 84.75 185 GLU A N 1
ATOM 1437 C CA . GLU A 1 185 ? 8.310 1.796 -4.315 1.00 84.75 185 GLU A CA 1
ATOM 1438 C C . GLU A 1 185 ? 7.682 2.114 -2.949 1.00 84.75 185 GLU A C 1
ATOM 1440 O O . GLU A 1 185 ? 8.149 1.601 -1.928 1.00 84.75 185 GLU A O 1
ATOM 1445 N N . ILE A 1 186 ? 6.630 2.937 -2.937 1.00 75.69 186 ILE A N 1
ATOM 1446 C CA . ILE A 1 186 ? 6.167 3.669 -1.747 1.00 75.69 186 ILE A CA 1
ATOM 1447 C C . ILE A 1 186 ? 4.841 3.127 -1.197 1.00 75.69 186 ILE A C 1
ATOM 1449 O O . ILE A 1 186 ? 4.584 3.280 -0.008 1.00 75.69 186 ILE A O 1
ATOM 1453 N N . ALA A 1 187 ? 3.980 2.504 -2.010 1.00 77.38 187 ALA A N 1
ATOM 1454 C CA . ALA A 1 187 ? 2.701 2.010 -1.495 1.00 77.38 187 ALA A CA 1
ATOM 1455 C C . ALA A 1 187 ? 2.924 0.835 -0.529 1.00 77.38 187 ALA A C 1
ATOM 1457 O O . ALA A 1 187 ? 3.671 -0.092 -0.862 1.00 77.38 187 ALA A O 1
ATOM 1458 N N . ASP A 1 188 ? 2.256 0.833 0.632 1.00 73.56 188 ASP A N 1
ATOM 1459 C CA . ASP A 1 188 ? 2.391 -0.290 1.576 1.00 73.56 188 ASP A CA 1
ATOM 1460 C C . ASP A 1 188 ? 1.618 -1.529 1.099 1.00 73.56 188 ASP A C 1
ATOM 1462 O O . ASP A 1 188 ? 1.889 -2.630 1.564 1.00 73.56 188 ASP A O 1
ATOM 1466 N N . ASN A 1 189 ? 0.653 -1.374 0.184 1.00 79.81 189 ASN A N 1
ATOM 1467 C CA . ASN A 1 189 ? -0.148 -2.479 -0.339 1.00 79.81 189 ASN A CA 1
ATOM 1468 C C . ASN A 1 189 ? -0.288 -2.445 -1.870 1.00 79.81 189 ASN A C 1
ATOM 1470 O O . ASN A 1 189 ? 0.053 -1.470 -2.544 1.00 79.81 189 ASN A O 1
ATOM 1474 N N . VAL A 1 190 ? -0.816 -3.540 -2.416 1.00 88.25 190 VAL A N 1
ATOM 1475 C CA . VAL A 1 190 ? -1.013 -3.734 -3.858 1.00 88.25 190 VAL A CA 1
ATOM 1476 C C . VAL A 1 190 ? -2.181 -2.930 -4.444 1.00 88.25 190 VAL A C 1
ATOM 1478 O O . VAL A 1 190 ? -2.207 -2.680 -5.647 1.00 88.25 190 VAL A O 1
ATOM 1481 N N . ALA A 1 191 ? -3.121 -2.460 -3.622 1.00 82.06 191 ALA A N 1
ATOM 1482 C CA . ALA A 1 191 ? -4.344 -1.814 -4.100 1.00 82.06 191 ALA A CA 1
ATOM 1483 C C . ALA A 1 191 ? -4.062 -0.533 -4.908 1.00 82.06 191 ALA A C 1
ATOM 1485 O O . ALA A 1 191 ? -4.793 -0.207 -5.845 1.00 82.06 191 ALA A O 1
ATOM 1486 N N . VAL A 1 192 ? -2.957 0.165 -4.613 1.00 78.50 192 VAL A N 1
ATOM 1487 C CA . VAL A 1 192 ? -2.500 1.311 -5.416 1.00 78.50 192 VAL A CA 1
ATOM 1488 C C . VAL A 1 192 ? -2.086 0.884 -6.827 1.00 78.50 192 VAL A C 1
ATOM 1490 O O . VAL A 1 192 ? -2.451 1.544 -7.800 1.00 78.50 192 VAL A O 1
ATOM 1493 N N . LEU A 1 193 ? -1.356 -0.227 -6.954 1.00 86.00 193 LEU A N 1
ATOM 1494 C CA . LEU A 1 193 ? -0.953 -0.780 -8.250 1.00 86.00 193 LEU A CA 1
ATOM 1495 C C . LEU A 1 193 ? -2.170 -1.268 -9.044 1.00 86.00 193 LEU A C 1
ATOM 1497 O O . LEU A 1 193 ? -2.284 -0.964 -10.229 1.00 86.00 193 LEU A O 1
ATOM 1501 N N . GLU A 1 194 ? -3.103 -1.961 -8.386 1.00 87.00 194 GLU A N 1
ATOM 1502 C CA . GLU A 1 194 ? -4.367 -2.401 -8.988 1.00 87.00 194 GLU A CA 1
ATOM 1503 C C . GLU A 1 194 ? -5.162 -1.236 -9.563 1.00 87.00 194 GLU A C 1
ATOM 1505 O O . GLU A 1 194 ? -5.575 -1.270 -10.725 1.00 87.00 194 GLU A O 1
ATOM 1510 N N . TYR A 1 195 ? -5.331 -0.182 -8.764 1.00 78.75 195 TYR A N 1
ATOM 1511 C CA . TYR A 1 195 ? -6.026 1.015 -9.196 1.00 78.75 195 TYR A CA 1
ATOM 1512 C C . TYR A 1 195 ? -5.364 1.634 -10.430 1.00 78.75 195 TYR A C 1
ATOM 1514 O O . TYR A 1 195 ? -6.044 1.877 -11.423 1.00 78.75 195 TYR A O 1
ATOM 1522 N N . LEU A 1 196 ? -4.044 1.841 -10.410 1.00 78.38 196 LEU A N 1
ATOM 1523 C CA . LEU A 1 196 ? -3.328 2.440 -11.539 1.00 78.38 196 LEU A CA 1
ATOM 1524 C C . LEU A 1 196 ? -3.442 1.595 -12.812 1.00 78.38 196 LEU A C 1
ATOM 1526 O O . LEU A 1 196 ? -3.723 2.140 -13.879 1.00 78.38 196 LEU A O 1
ATOM 1530 N N . CYS A 1 197 ? -3.304 0.271 -12.719 1.00 83.25 197 CYS A N 1
ATOM 1531 C CA . CYS A 1 197 ? -3.513 -0.606 -13.871 1.00 83.25 197 CYS A CA 1
ATOM 1532 C C . CYS A 1 197 ? -4.929 -0.459 -14.453 1.00 83.25 197 CYS A C 1
ATOM 1534 O O . CYS A 1 197 ? -5.075 -0.373 -15.671 1.00 83.25 197 CYS A O 1
ATOM 1536 N N . ASN A 1 198 ? -5.957 -0.358 -13.603 1.00 80.25 198 ASN A N 1
ATOM 1537 C CA . ASN A 1 198 ? -7.343 -0.150 -14.038 1.00 80.25 198 ASN A CA 1
ATOM 1538 C C . ASN A 1 198 ? -7.584 1.241 -14.653 1.00 80.25 198 ASN A C 1
ATOM 1540 O O . ASN A 1 198 ? -8.511 1.403 -15.441 1.00 80.25 198 ASN A O 1
ATOM 1544 N N . GLN A 1 199 ? -6.752 2.234 -14.325 1.00 70.94 199 GLN A N 1
ATOM 1545 C CA . GLN A 1 199 ? -6.786 3.579 -14.915 1.00 70.94 199 GLN A CA 1
ATOM 1546 C C . GLN A 1 199 ? -5.988 3.694 -16.229 1.00 70.94 199 GLN A C 1
ATOM 1548 O O . GLN A 1 199 ? -5.798 4.798 -16.731 1.00 70.94 199 GLN A O 1
ATOM 1553 N N . GLY A 1 200 ? -5.511 2.578 -16.791 1.00 78.56 200 GLY A N 1
ATOM 1554 C CA . GLY A 1 200 ? -4.805 2.559 -18.077 1.00 78.56 200 GLY A CA 1
ATOM 1555 C C . GLY A 1 200 ? -3.281 2.637 -17.980 1.00 78.56 200 GLY A C 1
ATOM 1556 O O . GLY A 1 200 ? -2.616 2.639 -19.007 1.00 78.56 200 GLY A O 1
ATOM 1557 N N . PHE A 1 201 ? -2.694 2.618 -16.779 1.00 82.50 201 PHE A N 1
ATOM 1558 C CA . PHE A 1 201 ? -1.232 2.600 -16.622 1.00 82.50 201 PHE A CA 1
ATOM 1559 C C . PHE A 1 201 ? -0.603 1.221 -16.873 1.00 82.50 201 PHE A C 1
ATOM 1561 O O . PHE A 1 201 ? 0.594 1.051 -16.663 1.00 82.50 201 PHE A O 1
ATOM 1568 N N . LEU A 1 202 ? -1.374 0.218 -17.307 1.00 86.06 202 LEU A N 1
ATOM 1569 C CA . LEU A 1 202 ? -0.851 -1.126 -17.572 1.00 86.06 202 LEU A CA 1
ATOM 1570 C C . LEU A 1 202 ? 0.216 -1.137 -18.681 1.00 86.06 202 LEU A C 1
ATOM 1572 O O . LEU A 1 202 ? 1.168 -1.904 -18.585 1.00 86.06 202 LEU A O 1
ATOM 1576 N N . ASP A 1 203 ? 0.125 -0.241 -19.666 1.00 86.44 203 ASP A N 1
ATOM 1577 C CA . ASP A 1 203 ? 1.138 -0.096 -20.725 1.00 86.44 203 ASP A CA 1
ATOM 1578 C C . ASP A 1 203 ? 2.507 0.343 -20.175 1.00 86.44 203 ASP A C 1
ATOM 1580 O O . ASP A 1 203 ? 3.547 0.183 -20.818 1.00 86.44 203 ASP A O 1
ATOM 1584 N N . ASP A 1 204 ? 2.527 0.848 -18.939 1.00 88.25 204 ASP A N 1
ATOM 1585 C CA . ASP A 1 204 ? 3.719 1.332 -18.266 1.00 88.25 204 ASP A CA 1
ATOM 1586 C C . ASP A 1 204 ? 4.407 0.290 -17.379 1.00 88.25 204 ASP A C 1
ATOM 1588 O O . ASP A 1 204 ? 5.374 0.626 -16.687 1.00 88.25 204 ASP A O 1
ATOM 1592 N N . LEU A 1 205 ? 3.932 -0.959 -17.410 1.00 92.38 205 LEU A N 1
ATOM 1593 C CA . LEU A 1 205 ? 4.385 -2.054 -16.549 1.00 92.38 205 LEU A CA 1
ATOM 1594 C C . LEU A 1 205 ? 5.884 -2.359 -16.680 1.00 92.38 205 LEU A C 1
ATOM 1596 O O . LEU A 1 205 ? 6.533 -2.679 -15.687 1.00 92.38 205 LEU A O 1
ATOM 1600 N N . ASP A 1 206 ? 6.427 -2.209 -17.889 1.00 95.69 206 ASP A N 1
ATOM 1601 C CA . ASP A 1 206 ? 7.823 -2.508 -18.233 1.00 95.69 206 ASP A CA 1
ATOM 1602 C C . ASP A 1 206 ? 8.667 -1.257 -18.502 1.00 95.69 206 ASP A C 1
ATOM 1604 O O . ASP A 1 206 ? 9.814 -1.361 -18.945 1.00 95.69 206 ASP A O 1
ATOM 1608 N N . ARG A 1 207 ? 8.117 -0.055 -18.292 1.00 92.56 207 ARG A N 1
ATOM 1609 C CA . ARG A 1 207 ? 8.860 1.169 -18.606 1.00 92.56 207 ARG A CA 1
ATOM 1610 C C . ARG A 1 207 ? 10.098 1.274 -17.752 1.00 92.56 207 ARG A C 1
ATOM 1612 O O . ARG A 1 207 ? 10.060 0.996 -16.562 1.00 92.56 207 ARG A O 1
ATOM 1619 N N . GLN A 1 208 ? 11.169 1.704 -18.397 1.00 92.94 208 GLN A N 1
ATOM 1620 C CA . GLN A 1 208 ? 12.447 1.938 -17.768 1.00 92.94 208 GLN A CA 1
ATOM 1621 C C . GLN A 1 208 ? 12.614 3.422 -17.468 1.00 92.94 208 GLN A C 1
ATOM 1623 O O . GLN A 1 208 ? 12.513 4.254 -18.372 1.00 92.94 208 GLN A O 1
ATOM 1628 N N . GLU A 1 209 ? 12.896 3.746 -16.212 1.00 86.44 209 GLU A N 1
ATOM 1629 C CA . GLU A 1 209 ? 13.321 5.092 -15.834 1.00 86.44 209 GLU A CA 1
ATOM 1630 C C . GLU A 1 209 ? 14.809 5.338 -16.186 1.00 86.44 209 GLU A C 1
ATOM 1632 O O . GLU A 1 209 ? 15.465 4.505 -16.815 1.00 86.44 209 GLU A O 1
ATOM 1637 N N . VAL A 1 210 ? 15.367 6.499 -15.834 1.00 84.31 210 VAL A N 1
ATOM 1638 C CA . VAL A 1 210 ? 16.734 6.932 -16.200 1.00 84.31 210 VAL A CA 1
ATOM 1639 C C . VAL A 1 210 ? 17.850 5.978 -15.769 1.00 84.31 210 VAL A C 1
ATOM 1641 O O . VAL A 1 210 ? 18.923 5.992 -16.374 1.00 84.31 210 VAL A O 1
ATOM 1644 N N . TRP A 1 211 ? 17.635 5.126 -14.768 1.00 85.75 211 TRP A N 1
ATOM 1645 C CA . TRP A 1 211 ? 18.561 4.067 -14.359 1.00 85.75 211 TRP A CA 1
ATOM 1646 C C . TRP A 1 211 ? 18.224 2.702 -14.967 1.00 85.75 211 TRP A C 1
ATOM 1648 O O . TRP A 1 211 ? 18.878 1.715 -14.650 1.00 85.75 211 TRP A O 1
ATOM 1658 N N . GLY A 1 212 ? 17.264 2.617 -15.881 1.00 91.12 212 GLY A N 1
ATOM 1659 C CA . GLY A 1 212 ? 16.844 1.366 -16.502 1.00 91.12 212 GLY A CA 1
ATOM 1660 C C . GLY A 1 212 ? 15.924 0.515 -15.624 1.00 91.12 212 GLY A C 1
ATOM 1661 O O . GLY A 1 212 ? 15.628 -0.619 -15.998 1.00 91.12 212 GLY A O 1
ATOM 1662 N N . TRP A 1 213 ? 15.514 1.001 -14.451 1.00 93.25 213 TRP A N 1
ATOM 1663 C CA . TRP A 1 213 ? 14.661 0.247 -13.539 1.00 93.25 213 TRP A CA 1
ATOM 1664 C C . TRP A 1 213 ? 13.219 0.290 -14.008 1.00 93.25 213 TRP A C 1
ATOM 1666 O O . TRP A 1 213 ? 12.758 1.292 -14.536 1.00 93.25 213 TRP A O 1
ATOM 1676 N N . THR A 1 214 ? 12.519 -0.806 -13.766 1.00 95.69 214 THR A N 1
ATOM 1677 C CA . THR A 1 214 ? 11.085 -0.961 -14.021 1.00 95.69 214 THR A CA 1
ATOM 1678 C C . THR A 1 214 ? 10.314 -0.931 -12.705 1.00 95.69 214 THR A C 1
ATOM 1680 O O . THR A 1 214 ? 10.927 -1.106 -11.643 1.00 95.69 214 THR A O 1
ATOM 1683 N N . PRO A 1 215 ? 8.974 -0.803 -12.719 1.00 95.44 215 PRO A N 1
ATOM 1684 C CA . PRO A 1 215 ? 8.155 -0.994 -11.524 1.00 95.44 215 PRO A CA 1
ATOM 1685 C C . PRO A 1 215 ? 8.493 -2.283 -10.755 1.00 95.44 215 PRO A C 1
ATOM 1687 O O . PRO A 1 215 ? 8.499 -2.282 -9.527 1.00 95.44 215 PRO A O 1
ATOM 1690 N N . LEU A 1 216 ? 8.872 -3.364 -11.450 1.00 96.44 216 LEU A N 1
ATOM 1691 C CA . LEU A 1 216 ? 9.282 -4.618 -10.811 1.00 96.44 216 LEU A CA 1
ATOM 1692 C C . LEU A 1 216 ? 10.577 -4.486 -9.990 1.00 96.44 216 LEU A C 1
ATOM 1694 O O . LEU A 1 216 ? 10.636 -5.003 -8.875 1.00 96.44 216 LEU A O 1
ATOM 1698 N N . HIS A 1 217 ? 11.584 -3.753 -10.481 1.00 94.19 217 HIS A N 1
ATOM 1699 C CA . HIS A 1 217 ? 12.806 -3.472 -9.710 1.00 94.19 217 HIS A CA 1
ATOM 1700 C C . HIS A 1 217 ? 12.485 -2.722 -8.411 1.00 94.19 217 HIS A C 1
ATOM 1702 O O . HIS A 1 217 ? 13.020 -3.037 -7.348 1.00 94.19 217 HIS A O 1
ATOM 1708 N N . TYR A 1 218 ? 11.571 -1.755 -8.488 1.00 90.62 218 TYR A N 1
ATOM 1709 C CA . TYR A 1 218 ? 11.117 -0.994 -7.330 1.00 90.62 218 TYR A CA 1
ATOM 1710 C C . TYR A 1 218 ? 10.304 -1.830 -6.345 1.00 90.62 218 TYR A C 1
ATOM 1712 O O . TYR A 1 218 ? 10.516 -1.708 -5.142 1.00 90.62 218 TYR A O 1
ATOM 1720 N N . GLY A 1 219 ? 9.437 -2.723 -6.830 1.00 92.00 219 GLY A N 1
ATOM 1721 C CA . GLY A 1 219 ? 8.696 -3.655 -5.979 1.00 92.00 219 GLY A CA 1
ATOM 1722 C C . GLY A 1 219 ? 9.626 -4.577 -5.186 1.00 92.00 219 GLY A C 1
ATOM 1723 O O . GLY A 1 219 ? 9.426 -4.766 -3.988 1.00 92.00 219 GLY A O 1
ATOM 1724 N N . ILE A 1 220 ? 10.685 -5.083 -5.828 1.00 92.81 220 ILE A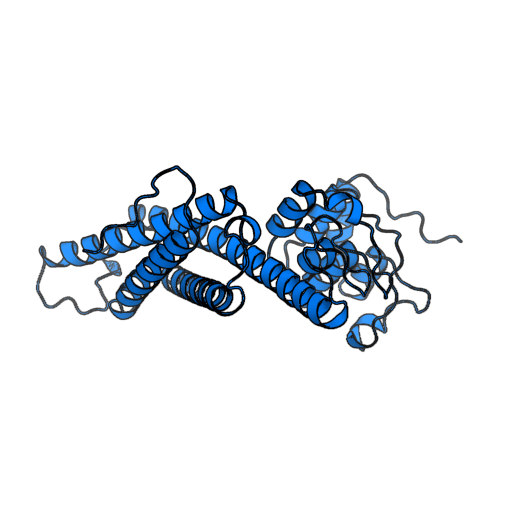 N 1
ATOM 1725 C CA . ILE A 1 220 ? 11.720 -5.911 -5.186 1.00 92.81 220 ILE A CA 1
ATOM 1726 C C . ILE A 1 220 ? 12.504 -5.106 -4.153 1.00 92.81 220 ILE A C 1
ATOM 1728 O O . ILE A 1 220 ? 12.664 -5.548 -3.016 1.00 92.81 220 ILE A O 1
ATOM 1732 N N . MET A 1 221 ? 12.976 -3.916 -4.533 1.00 88.62 221 MET A N 1
ATOM 1733 C CA . MET A 1 221 ? 13.725 -3.050 -3.625 1.00 88.62 221 MET A CA 1
ATOM 1734 C C . MET A 1 221 ? 12.891 -2.677 -2.400 1.00 88.62 221 MET A C 1
ATOM 1736 O O . MET A 1 221 ? 13.374 -2.755 -1.275 1.00 88.62 221 MET A O 1
ATOM 1740 N N . SER A 1 222 ? 11.627 -2.316 -2.613 1.00 86.62 222 SER A N 1
ATOM 1741 C CA . SER A 1 222 ? 10.681 -1.999 -1.549 1.00 86.62 222 SER A CA 1
ATOM 1742 C C . SER A 1 222 ? 10.488 -3.201 -0.620 1.00 86.62 222 SER A C 1
ATOM 1744 O O . SER A 1 222 ? 10.673 -3.076 0.589 1.00 86.62 222 SER A O 1
ATOM 1746 N N . ALA A 1 223 ? 10.234 -4.393 -1.168 1.00 89.44 223 ALA A N 1
ATOM 1747 C CA . ALA A 1 223 ? 10.086 -5.599 -0.357 1.00 89.44 223 ALA A CA 1
ATOM 1748 C C . ALA A 1 223 ? 11.331 -5.896 0.497 1.00 89.44 223 ALA A C 1
ATOM 1750 O O . ALA A 1 223 ? 11.210 -6.272 1.663 1.00 89.44 223 ALA A O 1
ATOM 1751 N N . PHE A 1 224 ? 12.526 -5.675 -0.055 1.00 87.38 224 PHE A N 1
ATOM 1752 C CA . PHE A 1 224 ? 13.783 -5.832 0.670 1.00 87.38 224 PHE A CA 1
ATOM 1753 C C . PHE A 1 224 ? 13.965 -4.782 1.780 1.00 87.38 224 PHE A C 1
ATOM 1755 O O . PHE A 1 224 ? 14.207 -5.144 2.933 1.00 87.38 224 PHE A O 1
ATOM 1762 N N . LEU A 1 225 ? 13.832 -3.489 1.460 1.00 81.44 225 LEU A N 1
ATOM 1763 C CA . LEU A 1 225 ? 14.065 -2.390 2.406 1.00 81.44 225 LEU A CA 1
ATOM 1764 C C . LEU A 1 225 ? 13.092 -2.424 3.587 1.00 81.44 225 LEU A C 1
ATOM 1766 O O . LEU A 1 225 ? 13.497 -2.193 4.727 1.00 81.44 225 LEU A O 1
ATOM 1770 N N . TRP A 1 226 ? 11.829 -2.753 3.318 1.00 81.31 226 TRP A N 1
ATOM 1771 C CA . TRP A 1 226 ? 10.771 -2.808 4.328 1.00 81.31 226 TRP A CA 1
ATOM 1772 C C . TRP A 1 226 ? 10.607 -4.193 4.960 1.00 81.31 226 TRP A C 1
ATOM 1774 O O . TRP A 1 226 ? 9.768 -4.363 5.841 1.00 81.31 226 TRP A O 1
ATOM 1784 N N . LYS A 1 227 ? 11.421 -5.177 4.546 1.00 80.88 227 LYS A N 1
ATOM 1785 C CA . LYS A 1 227 ? 11.341 -6.580 4.985 1.00 80.88 227 LYS A CA 1
ATOM 1786 C C . LYS A 1 227 ? 9.925 -7.149 4.857 1.00 80.88 227 LYS A C 1
ATOM 1788 O O . LYS A 1 227 ? 9.463 -7.871 5.741 1.00 80.88 227 LYS A O 1
ATOM 1793 N N . ASP A 1 228 ? 9.245 -6.814 3.764 1.00 77.12 228 ASP A N 1
ATOM 1794 C CA . ASP A 1 228 ? 7.880 -7.256 3.497 1.00 77.12 228 ASP A CA 1
ATOM 1795 C C . ASP A 1 228 ? 7.862 -8.783 3.303 1.00 77.12 228 ASP A C 1
ATOM 1797 O O . ASP A 1 228 ? 8.428 -9.303 2.332 1.00 77.12 228 ASP A O 1
ATOM 1801 N N . PRO A 1 229 ? 7.225 -9.546 4.210 1.00 74.62 229 PRO A N 1
ATOM 1802 C CA . PRO A 1 229 ? 7.181 -10.991 4.085 1.00 74.62 229 PRO A CA 1
ATOM 1803 C C . PRO A 1 229 ? 6.273 -11.451 2.938 1.00 74.62 229 PRO A C 1
ATOM 1805 O O . PRO A 1 229 ? 6.453 -12.580 2.474 1.00 74.62 229 PRO A O 1
ATOM 1808 N N . SER A 1 230 ? 5.323 -10.622 2.503 1.00 81.50 230 SER A N 1
ATOM 1809 C CA . SER A 1 230 ? 4.265 -10.987 1.561 1.00 81.50 230 SER A CA 1
ATOM 1810 C C . SER A 1 230 ? 4.712 -10.923 0.102 1.00 81.50 230 SER A C 1
ATOM 1812 O O . SER A 1 230 ? 4.247 -11.724 -0.704 1.00 81.50 230 SER A O 1
ATOM 1814 N N . ILE A 1 231 ? 5.625 -9.996 -0.224 1.00 90.06 231 ILE A N 1
ATOM 1815 C CA . ILE A 1 231 ? 6.053 -9.649 -1.588 1.00 90.06 231 ILE A CA 1
ATOM 1816 C C . ILE A 1 231 ? 4.872 -9.407 -2.548 1.00 90.06 231 ILE A C 1
ATOM 1818 O O . ILE A 1 231 ? 4.993 -9.605 -3.759 1.00 90.06 231 ILE A O 1
ATOM 1822 N N . GLU A 1 232 ? 3.721 -8.969 -2.027 1.00 91.56 232 GLU A N 1
ATOM 1823 C CA . GLU A 1 232 ? 2.460 -8.886 -2.778 1.00 91.56 232 GLU A CA 1
ATOM 1824 C C . GLU A 1 232 ? 2.568 -8.001 -4.019 1.00 91.56 232 GLU A C 1
ATOM 1826 O O . GLU A 1 232 ? 2.073 -8.361 -5.087 1.00 91.56 232 GLU A O 1
ATOM 1831 N N . LYS A 1 233 ? 3.287 -6.879 -3.916 1.00 92.12 233 LYS A N 1
ATOM 1832 C CA . LYS A 1 233 ? 3.537 -5.980 -5.052 1.00 92.12 233 LYS A CA 1
ATOM 1833 C C . LYS A 1 233 ? 4.318 -6.670 -6.172 1.00 92.12 233 LYS A C 1
ATOM 1835 O O . LYS A 1 233 ? 4.008 -6.483 -7.344 1.00 92.12 233 LYS A O 1
ATOM 1840 N N . VAL A 1 234 ? 5.304 -7.497 -5.817 1.00 94.38 234 VAL A N 1
ATOM 1841 C CA . VAL A 1 234 ? 6.101 -8.278 -6.774 1.00 94.38 234 VAL A CA 1
ATOM 1842 C C . VAL A 1 234 ? 5.225 -9.335 -7.440 1.00 94.38 234 VAL A C 1
ATOM 1844 O O . VAL A 1 234 ? 5.185 -9.398 -8.668 1.00 94.38 234 VAL A O 1
ATOM 1847 N N . ARG A 1 235 ? 4.469 -10.110 -6.649 1.00 93.44 235 ARG A N 1
ATOM 1848 C CA . ARG A 1 235 ? 3.503 -11.097 -7.160 1.00 93.44 235 ARG A CA 1
ATOM 1849 C C . ARG A 1 235 ? 2.528 -10.457 -8.147 1.00 93.44 235 ARG A C 1
ATOM 1851 O O . ARG A 1 235 ? 2.311 -10.990 -9.232 1.00 93.44 235 ARG A O 1
ATOM 1858 N N . PHE A 1 236 ? 1.957 -9.312 -7.787 1.00 94.06 236 PHE A N 1
ATOM 1859 C CA . PHE A 1 236 ? 1.003 -8.603 -8.629 1.00 94.06 236 PHE A CA 1
ATOM 1860 C C . PHE A 1 236 ? 1.610 -8.184 -9.964 1.00 94.06 236 PHE A C 1
ATOM 1862 O O . PHE A 1 236 ? 1.063 -8.523 -11.012 1.00 94.06 236 PHE A O 1
ATOM 1869 N N . LEU A 1 237 ? 2.762 -7.509 -9.944 1.00 94.81 237 LEU A N 1
ATOM 1870 C CA . LEU A 1 237 ? 3.447 -7.089 -11.167 1.00 94.81 237 LEU A CA 1
ATOM 1871 C C . LEU A 1 237 ? 3.768 -8.289 -12.074 1.00 94.81 237 LEU A C 1
ATOM 1873 O O . LEU A 1 237 ? 3.500 -8.230 -13.273 1.00 94.81 237 LEU A O 1
ATOM 1877 N N . LEU A 1 238 ? 4.247 -9.405 -11.509 1.00 93.50 238 LEU A N 1
ATOM 1878 C CA . LEU A 1 238 ? 4.485 -10.645 -12.259 1.00 93.50 238 LEU A CA 1
ATOM 1879 C C . LEU A 1 238 ? 3.192 -11.204 -12.870 1.00 93.50 238 LEU A C 1
ATOM 1881 O O . LEU A 1 238 ? 3.162 -11.514 -14.056 1.00 93.50 238 LEU A O 1
ATOM 1885 N N . SER A 1 239 ? 2.100 -11.261 -12.101 1.00 92.56 239 SER A N 1
ATOM 1886 C CA . SER A 1 239 ? 0.789 -11.727 -12.588 1.00 92.56 239 SER A CA 1
ATOM 1887 C C . SER A 1 239 ? 0.192 -10.858 -13.700 1.00 92.56 239 SER A C 1
ATOM 1889 O O . SER A 1 239 ? -0.648 -11.327 -14.466 1.00 92.56 239 SER A O 1
ATOM 1891 N N . LYS A 1 240 ? 0.618 -9.591 -13.800 1.00 93.31 240 LYS A N 1
ATOM 1892 C CA . LYS A 1 240 ? 0.251 -8.675 -14.889 1.00 93.31 240 LYS A CA 1
ATOM 1893 C C . LYS A 1 240 ? 1.185 -8.772 -16.097 1.00 93.31 240 LYS A C 1
ATOM 1895 O O . LYS A 1 240 ? 0.931 -8.104 -17.092 1.00 93.31 240 LYS A O 1
ATOM 1900 N N . GLY A 1 241 ? 2.211 -9.623 -16.035 1.00 91.44 241 GLY A N 1
ATOM 1901 C CA . GLY A 1 241 ? 3.131 -9.893 -17.137 1.00 91.44 241 GLY A CA 1
ATOM 1902 C C . GLY A 1 241 ? 4.395 -9.034 -17.140 1.00 91.44 241 GLY A C 1
ATOM 1903 O O . GLY A 1 241 ? 4.991 -8.867 -18.201 1.00 91.44 241 GLY A O 1
ATOM 1904 N N . ALA A 1 242 ? 4.810 -8.484 -15.992 1.00 94.12 242 ALA A N 1
ATOM 1905 C CA . ALA A 1 242 ? 6.031 -7.684 -15.913 1.00 94.12 242 ALA A CA 1
ATOM 1906 C C . ALA A 1 242 ? 7.258 -8.501 -16.349 1.00 94.12 242 ALA A C 1
ATOM 1908 O O . ALA A 1 242 ? 7.501 -9.607 -15.853 1.00 94.12 242 ALA A O 1
ATOM 1909 N N . LYS A 1 243 ? 8.061 -7.939 -17.254 1.00 92.81 243 LYS A N 1
ATOM 1910 C CA . LYS A 1 243 ? 9.259 -8.591 -17.782 1.00 92.81 243 LYS A CA 1
ATOM 1911 C C . LYS A 1 243 ? 10.363 -8.642 -16.738 1.00 92.81 243 LYS A C 1
ATOM 1913 O O . LYS A 1 243 ? 10.779 -7.638 -16.160 1.00 92.81 243 LYS A O 1
ATOM 1918 N N . ILE A 1 244 ? 10.902 -9.841 -16.570 1.00 91.12 244 ILE A N 1
ATOM 1919 C CA . ILE A 1 244 ? 11.958 -10.143 -15.602 1.00 91.12 244 ILE A CA 1
ATOM 1920 C C . ILE A 1 244 ? 13.371 -10.066 -16.185 1.00 91.12 244 ILE A C 1
ATOM 1922 O O . ILE A 1 244 ? 14.328 -10.172 -15.434 1.00 91.12 244 ILE A O 1
ATOM 1926 N N . ASN A 1 245 ? 13.512 -9.918 -17.502 1.00 92.12 245 ASN A N 1
ATOM 1927 C CA . ASN A 1 245 ? 14.800 -9.896 -18.203 1.00 92.12 245 ASN A CA 1
ATOM 1928 C C . ASN A 1 245 ? 15.290 -8.469 -18.502 1.00 92.12 245 ASN A C 1
ATOM 1930 O O . ASN A 1 245 ? 16.362 -8.275 -19.077 1.00 92.12 245 ASN A O 1
ATOM 1934 N N . ILE A 1 246 ? 14.511 -7.455 -18.118 1.00 94.19 246 ILE A N 1
ATOM 1935 C CA . ILE A 1 246 ? 14.889 -6.057 -18.297 1.00 94.19 246 ILE A CA 1
ATOM 1936 C C . ILE A 1 246 ? 16.022 -5.732 -17.327 1.00 94.19 246 ILE A C 1
ATOM 1938 O O . ILE A 1 246 ? 15.877 -5.905 -16.120 1.00 94.19 246 ILE A O 1
ATOM 1942 N N . LYS A 1 247 ? 17.150 -5.249 -17.856 1.00 94.19 247 LYS A N 1
ATOM 1943 C CA . LYS A 1 247 ? 18.328 -4.915 -17.052 1.00 94.19 247 LYS A CA 1
ATOM 1944 C C . LYS A 1 247 ? 18.272 -3.469 -16.560 1.00 94.19 247 LYS A C 1
ATOM 1946 O O . LYS A 1 247 ? 18.291 -2.537 -17.366 1.00 94.19 247 LYS A O 1
ATOM 1951 N N . GLY A 1 248 ? 18.268 -3.295 -15.242 1.00 90.44 248 GLY A N 1
ATOM 1952 C CA . GLY A 1 248 ? 18.520 -2.023 -14.571 1.00 90.44 248 GLY A CA 1
ATOM 1953 C C . GLY A 1 248 ? 20.015 -1.769 -14.364 1.00 90.44 248 GLY A C 1
ATOM 1954 O O . GLY A 1 248 ? 20.831 -2.689 -14.378 1.00 90.44 248 GLY A O 1
ATOM 1955 N N . ARG A 1 249 ? 20.400 -0.508 -14.170 1.00 88.88 249 ARG A N 1
ATOM 1956 C CA . ARG A 1 249 ? 21.760 -0.080 -13.810 1.00 88.88 249 ARG A CA 1
ATOM 1957 C C . ARG A 1 249 ? 21.850 0.219 -12.319 1.00 88.88 249 ARG A C 1
ATOM 1959 O O . ARG A 1 249 ? 20.847 0.446 -11.645 1.00 88.88 249 ARG A O 1
ATOM 1966 N N . ARG A 1 250 ? 23.073 0.234 -11.786 1.00 81.31 250 ARG A N 1
ATOM 1967 C CA . ARG A 1 250 ? 23.301 0.653 -10.397 1.00 81.31 250 ARG A CA 1
ATOM 1968 C C . ARG A 1 250 ? 22.928 2.123 -10.234 1.00 81.31 250 ARG A C 1
ATOM 1970 O O . ARG A 1 250 ? 23.232 2.938 -11.100 1.00 81.31 250 ARG A O 1
ATOM 1977 N N . ARG A 1 251 ? 22.311 2.439 -9.101 1.00 73.12 251 ARG A N 1
ATOM 1978 C CA . ARG A 1 251 ? 22.024 3.807 -8.674 1.00 73.12 251 ARG A CA 1
ATOM 1979 C C . ARG A 1 251 ? 23.079 4.245 -7.676 1.00 73.12 251 ARG A C 1
ATOM 1981 O O . ARG A 1 251 ? 23.252 3.575 -6.662 1.00 73.12 251 ARG A O 1
ATOM 1988 N N . GLU A 1 252 ? 23.728 5.374 -7.935 1.00 62.25 252 GLU A N 1
ATOM 1989 C CA . GLU A 1 252 ? 24.758 5.931 -7.042 1.00 62.25 252 GLU A CA 1
ATOM 1990 C C . GLU A 1 252 ? 24.212 6.148 -5.618 1.00 62.25 252 GLU A C 1
ATOM 1992 O O . GLU A 1 252 ? 24.864 5.807 -4.635 1.00 62.25 252 GLU A O 1
ATOM 1997 N N . ASN A 1 253 ? 22.949 6.575 -5.505 1.00 55.91 253 ASN A N 1
ATOM 1998 C CA . ASN A 1 253 ? 22.290 6.854 -4.224 1.00 55.91 253 ASN A CA 1
ATOM 1999 C C . ASN A 1 253 ? 21.889 5.603 -3.417 1.00 55.91 253 ASN A C 1
ATOM 2001 O O . ASN A 1 253 ? 21.546 5.732 -2.246 1.00 55.91 253 ASN A O 1
ATOM 2005 N N . PHE A 1 254 ? 21.922 4.401 -4.006 1.00 61.56 254 PHE A N 1
ATOM 2006 C CA . PHE A 1 254 ? 21.652 3.144 -3.287 1.00 61.56 254 PHE A CA 1
ATOM 2007 C C . PHE A 1 254 ? 22.930 2.501 -2.701 1.00 61.56 254 PHE A C 1
ATOM 2009 O O . PHE A 1 254 ? 22.851 1.448 -2.066 1.00 61.56 254 PHE A O 1
ATOM 2016 N N . GLY A 1 255 ? 24.094 3.150 -2.853 1.00 60.62 255 GLY A N 1
ATOM 2017 C CA . GLY A 1 255 ? 25.340 2.845 -2.136 1.00 60.62 255 GLY A CA 1
ATOM 2018 C C . GLY A 1 255 ? 25.831 1.392 -2.235 1.00 60.62 255 GLY A C 1
ATOM 2019 O O . GLY A 1 255 ? 25.622 0.712 -3.243 1.00 60.62 255 GLY A O 1
ATOM 2020 N N . LEU A 1 256 ? 26.448 0.908 -1.142 1.00 62.38 256 LEU A N 1
ATOM 2021 C CA . LEU A 1 256 ? 26.971 -0.464 -0.962 1.00 62.38 256 LEU A CA 1
ATOM 2022 C C . LEU A 1 256 ? 25.937 -1.561 -1.284 1.00 62.38 256 LEU A C 1
ATOM 2024 O O . LEU A 1 256 ? 26.308 -2.690 -1.606 1.00 62.38 256 LEU A O 1
ATOM 2028 N N . LEU A 1 257 ? 24.637 -1.246 -1.196 1.00 67.69 257 LEU A N 1
ATOM 2029 C CA . LEU A 1 257 ? 23.549 -2.206 -1.384 1.00 67.69 257 LEU A CA 1
ATOM 2030 C C . LEU A 1 257 ? 23.558 -2.821 -2.789 1.00 67.69 257 LEU A C 1
ATOM 2032 O O . LEU A 1 257 ? 23.241 -3.995 -2.962 1.00 67.69 257 LEU A O 1
ATOM 2036 N N . LEU A 1 258 ? 23.944 -2.025 -3.791 1.00 70.94 258 LEU A N 1
ATOM 2037 C CA . LEU A 1 258 ? 23.983 -2.438 -5.193 1.00 70.94 258 LEU A CA 1
ATOM 2038 C C . LEU A 1 258 ? 25.404 -2.671 -5.717 1.00 70.94 258 LEU A C 1
ATOM 2040 O O . LEU A 1 258 ? 25.565 -3.012 -6.888 1.00 70.94 258 LEU A O 1
ATOM 2044 N N . GLU A 1 259 ? 26.443 -2.538 -4.888 1.00 74.56 259 GLU A N 1
ATOM 2045 C CA . GLU A 1 259 ? 27.823 -2.845 -5.299 1.00 74.56 259 GLU A CA 1
ATOM 2046 C C . GLU A 1 259 ? 28.013 -4.322 -5.639 1.00 74.56 259 GLU A C 1
ATOM 2048 O O . GLU A 1 259 ? 28.801 -4.667 -6.519 1.00 74.56 259 GLU A O 1
ATOM 2053 N N . ARG A 1 260 ? 27.228 -5.187 -4.989 1.00 75.56 260 ARG A N 1
ATOM 2054 C CA . ARG A 1 260 ? 27.156 -6.620 -5.289 1.00 75.56 260 ARG A CA 1
ATOM 2055 C C . ARG A 1 260 ? 26.539 -6.921 -6.659 1.00 75.56 260 ARG A C 1
ATOM 2057 O O . ARG A 1 260 ? 26.640 -8.055 -7.118 1.00 75.56 260 ARG A O 1
ATOM 2064 N N . MET A 1 261 ? 25.913 -5.938 -7.312 1.00 81.44 261 MET A N 1
ATOM 2065 C CA . MET A 1 261 ? 25.284 -6.123 -8.619 1.00 81.44 261 MET A CA 1
ATOM 2066 C C . MET A 1 261 ? 26.299 -5.995 -9.767 1.00 81.44 261 MET A C 1
ATOM 2068 O O . MET A 1 261 ? 27.199 -5.147 -9.715 1.00 81.44 261 MET A O 1
ATOM 2072 N N . PRO A 1 262 ? 26.128 -6.752 -10.864 1.00 80.12 262 PRO A N 1
ATOM 2073 C CA . PRO A 1 262 ? 26.938 -6.611 -12.071 1.00 80.12 262 PRO A CA 1
ATOM 2074 C C . PRO A 1 262 ? 26.991 -5.170 -12.608 1.00 80.12 262 PRO A C 1
ATOM 2076 O O . PRO A 1 262 ? 26.001 -4.439 -12.589 1.00 80.12 262 PRO A O 1
ATOM 2079 N N . ALA A 1 263 ? 28.160 -4.751 -13.107 1.00 75.94 263 ALA A N 1
ATOM 2080 C CA . ALA A 1 263 ? 28.340 -3.420 -13.704 1.00 75.94 263 ALA A CA 1
ATOM 2081 C C . ALA A 1 263 ? 27.611 -3.282 -15.053 1.00 75.94 263 ALA A C 1
ATOM 2083 O O . ALA A 1 263 ? 27.145 -2.199 -15.390 1.00 75.94 263 ALA A O 1
ATOM 2084 N N . GLY A 1 264 ? 27.466 -4.390 -15.792 1.00 80.12 264 GLY A N 1
ATOM 2085 C CA . GLY A 1 264 ? 26.769 -4.467 -17.085 1.00 80.12 264 GLY A CA 1
ATOM 2086 C C . GLY A 1 264 ? 25.238 -4.442 -16.998 1.00 80.12 264 GLY A C 1
ATOM 2087 O O . GLY A 1 264 ? 24.565 -4.806 -17.959 1.00 80.12 264 GLY A O 1
ATOM 2088 N N . GLY A 1 265 ? 24.695 -4.035 -15.850 1.00 87.06 265 GLY A N 1
ATOM 2089 C CA . GLY A 1 265 ? 23.274 -4.085 -15.536 1.00 87.06 265 GLY A CA 1
ATOM 2090 C C . GLY A 1 265 ? 22.838 -5.428 -14.957 1.00 87.06 265 GLY A C 1
ATOM 2091 O O . GLY A 1 265 ? 23.542 -6.431 -15.068 1.00 87.06 265 GLY A O 1
ATOM 2092 N N . PHE A 1 266 ? 21.682 -5.429 -14.305 1.00 90.75 266 PHE A N 1
ATOM 2093 C CA . PHE A 1 266 ? 21.157 -6.581 -13.584 1.00 90.75 266 PHE A CA 1
ATOM 2094 C C . PHE A 1 266 ? 19.657 -6.728 -13.790 1.00 90.75 266 PHE A C 1
ATOM 2096 O O . PHE A 1 266 ? 18.939 -5.735 -13.887 1.00 90.75 266 PHE A O 1
ATOM 2103 N N . THR A 1 267 ? 19.191 -7.969 -13.859 1.00 93.25 267 THR A N 1
ATOM 2104 C CA . THR A 1 267 ? 17.763 -8.285 -13.947 1.00 93.25 267 THR A CA 1
ATOM 2105 C C . THR A 1 267 ? 17.097 -8.247 -12.564 1.00 93.25 267 THR A C 1
ATOM 2107 O O . THR A 1 267 ? 17.782 -8.401 -11.548 1.00 93.25 267 THR A O 1
ATOM 2110 N N . PRO A 1 268 ? 15.760 -8.121 -12.484 1.00 92.44 268 PRO A N 1
ATOM 2111 C CA . PRO A 1 268 ? 14.982 -8.360 -11.269 1.00 92.44 268 PRO A CA 1
ATOM 2112 C C . PRO A 1 268 ? 15.370 -9.645 -10.517 1.00 92.44 268 PRO A C 1
ATOM 2114 O O . PRO A 1 268 ? 15.546 -9.626 -9.300 1.00 92.44 268 PRO A O 1
ATOM 2117 N N . GLY A 1 269 ? 15.586 -10.757 -11.230 1.00 89.94 269 GLY A N 1
ATOM 2118 C CA . GLY A 1 269 ? 16.004 -12.022 -10.614 1.00 89.94 269 GLY A CA 1
ATOM 2119 C C . GLY A 1 269 ? 17.405 -11.953 -9.996 1.00 89.94 269 GLY A C 1
ATOM 2120 O O . GLY A 1 269 ? 17.607 -12.374 -8.853 1.00 89.94 269 GLY A O 1
ATOM 2121 N N . GLN A 1 270 ? 18.366 -11.365 -10.716 1.00 90.44 270 GLN A N 1
ATOM 2122 C CA . GLN A 1 270 ? 19.721 -11.123 -10.205 1.00 90.44 270 GLN A CA 1
ATOM 2123 C C . GLN A 1 270 ? 19.707 -10.172 -9.001 1.00 90.44 270 GLN A C 1
ATOM 2125 O O . GLN A 1 270 ? 20.449 -10.383 -8.040 1.00 90.44 270 GLN A O 1
ATOM 2130 N N . MET A 1 271 ? 18.816 -9.178 -9.020 1.00 90.44 271 MET A N 1
ATOM 2131 C CA . MET A 1 271 ? 18.608 -8.240 -7.925 1.00 90.44 271 MET A CA 1
ATOM 2132 C C . MET A 1 271 ? 18.136 -8.949 -6.654 1.00 90.44 271 MET A C 1
ATOM 2134 O O . MET A 1 271 ? 18.770 -8.812 -5.610 1.00 90.44 271 MET A O 1
ATOM 2138 N N . CYS A 1 272 ? 17.076 -9.759 -6.743 1.00 89.06 272 CYS A N 1
ATOM 2139 C CA . CYS A 1 272 ? 16.597 -10.566 -5.621 1.00 89.06 272 CYS A CA 1
ATOM 2140 C C . CYS A 1 272 ? 17.719 -11.432 -5.037 1.00 89.06 272 CYS A C 1
ATOM 2142 O O . CYS A 1 272 ? 17.962 -11.397 -3.833 1.00 89.06 272 CYS A O 1
ATOM 2144 N N . ARG A 1 273 ? 18.445 -12.161 -5.898 1.00 89.00 273 ARG A N 1
ATOM 2145 C CA . ARG A 1 273 ? 19.507 -13.086 -5.480 1.00 89.00 273 ARG A CA 1
ATOM 2146 C C . ARG A 1 273 ? 20.648 -12.390 -4.740 1.00 89.00 273 ARG A C 1
ATOM 2148 O O . ARG A 1 273 ? 21.213 -12.974 -3.818 1.00 89.00 273 ARG A O 1
ATOM 2155 N N . ALA A 1 274 ? 21.008 -11.175 -5.148 1.00 87.69 274 ALA A N 1
ATOM 2156 C CA . ALA A 1 274 ? 22.100 -10.436 -4.520 1.00 87.69 274 ALA A CA 1
ATOM 2157 C C . ALA A 1 274 ? 21.678 -9.696 -3.237 1.00 87.69 274 ALA A C 1
ATOM 2159 O O . ALA A 1 274 ? 22.527 -9.476 -2.369 1.00 87.69 274 ALA A O 1
ATOM 2160 N N . LEU A 1 275 ? 20.398 -9.317 -3.117 1.00 87.25 275 LEU A N 1
ATOM 2161 C CA . LEU A 1 275 ? 19.851 -8.633 -1.942 1.00 87.25 275 LEU A CA 1
ATOM 2162 C C . LEU A 1 275 ? 19.567 -9.602 -0.788 1.00 87.25 275 LEU A C 1
ATOM 2164 O O . LEU A 1 275 ? 20.060 -9.387 0.317 1.00 87.25 275 LEU A O 1
ATOM 2168 N N . ASP A 1 276 ? 18.782 -10.656 -1.033 1.00 86.69 276 ASP A N 1
ATOM 2169 C CA . ASP A 1 276 ? 18.352 -11.599 0.003 1.00 86.69 276 ASP A CA 1
ATOM 2170 C C . ASP A 1 276 ? 17.906 -12.950 -0.593 1.00 86.69 276 ASP A C 1
ATOM 2172 O O . ASP A 1 276 ? 17.045 -13.004 -1.474 1.00 86.69 276 ASP A O 1
ATOM 2176 N N . LEU A 1 277 ? 18.459 -14.065 -0.090 1.00 86.81 277 LEU A N 1
ATOM 2177 C CA . LEU A 1 277 ? 18.115 -15.403 -0.595 1.00 86.81 277 LEU A CA 1
ATOM 2178 C C . LEU A 1 277 ? 16.641 -15.760 -0.361 1.00 86.81 277 LEU A C 1
ATOM 2180 O O . LEU A 1 277 ? 16.030 -16.383 -1.224 1.00 86.81 277 LEU A O 1
ATOM 2184 N N . SER A 1 278 ? 16.051 -15.356 0.768 1.00 88.81 278 SER A N 1
ATOM 2185 C CA . SER A 1 278 ? 14.651 -15.682 1.063 1.00 88.81 278 SER A CA 1
ATOM 2186 C C . SER A 1 278 ? 13.689 -14.933 0.135 1.00 88.81 278 SER A C 1
ATOM 2188 O O . SER A 1 278 ? 12.680 -15.490 -0.302 1.00 88.81 278 SER A O 1
ATOM 2190 N N . LEU A 1 279 ? 14.023 -13.688 -0.219 1.00 88.62 279 LEU A N 1
ATOM 2191 C CA . LEU A 1 279 ? 13.312 -12.901 -1.222 1.00 88.62 279 LEU A CA 1
ATOM 2192 C C . LEU A 1 279 ? 13.426 -13.547 -2.606 1.00 88.62 279 LEU A C 1
ATOM 2194 O O . LEU A 1 279 ? 12.420 -13.656 -3.304 1.00 88.62 279 LEU A O 1
ATOM 2198 N N . TYR A 1 280 ? 14.615 -14.028 -2.978 1.00 89.94 280 TYR A N 1
ATOM 2199 C CA . TYR A 1 280 ? 14.829 -14.757 -4.229 1.00 89.94 280 TYR A CA 1
ATOM 2200 C C . TYR A 1 280 ? 13.994 -16.038 -4.319 1.00 89.94 280 TYR A C 1
ATOM 2202 O O . TYR A 1 280 ? 13.296 -16.234 -5.309 1.00 89.94 280 TYR A O 1
ATOM 2210 N N . GLU A 1 281 ? 13.971 -16.864 -3.272 1.00 89.94 281 GLU A N 1
ATOM 2211 C CA . GLU A 1 281 ? 13.159 -18.090 -3.241 1.00 89.94 281 GLU A CA 1
ATOM 2212 C C . GLU A 1 281 ? 11.655 -17.811 -3.349 1.00 89.94 281 GLU A C 1
ATOM 2214 O O . GLU A 1 281 ? 10.898 -18.613 -3.903 1.00 89.94 281 GLU A O 1
ATOM 2219 N N . LYS A 1 282 ? 11.178 -16.699 -2.778 1.00 90.88 282 LYS A N 1
ATOM 2220 C CA . LYS A 1 282 ? 9.780 -16.279 -2.936 1.00 90.88 282 LYS A CA 1
ATOM 2221 C C . LYS A 1 282 ? 9.523 -15.790 -4.358 1.00 90.88 282 LYS A C 1
ATOM 2223 O O . LYS A 1 282 ? 8.579 -16.256 -4.981 1.00 90.88 282 LYS A O 1
ATOM 2228 N N . PHE A 1 283 ? 10.383 -14.919 -4.884 1.00 90.56 283 PHE A N 1
ATOM 2229 C CA . PHE A 1 283 ? 10.301 -14.421 -6.257 1.00 90.56 283 PHE A CA 1
ATOM 2230 C C . PHE A 1 283 ? 10.257 -15.568 -7.276 1.00 90.56 283 PHE A C 1
ATOM 2232 O O . PHE A 1 283 ? 9.386 -15.592 -8.141 1.00 90.56 283 PHE A O 1
ATOM 2239 N N . GLU A 1 284 ? 11.148 -16.551 -7.143 1.00 89.31 284 GLU A N 1
ATOM 2240 C CA . GLU A 1 284 ? 11.210 -17.714 -8.028 1.00 89.31 284 GLU A CA 1
ATOM 2241 C C . GLU A 1 284 ? 9.936 -18.566 -7.945 1.00 89.31 284 GLU A C 1
ATOM 2243 O O . GLU A 1 284 ? 9.423 -19.013 -8.971 1.00 89.31 284 GLU A O 1
ATOM 2248 N N . ARG A 1 285 ? 9.389 -18.769 -6.738 1.00 89.38 285 ARG A N 1
ATOM 2249 C CA . ARG A 1 285 ? 8.112 -19.476 -6.560 1.00 89.38 285 ARG A CA 1
ATOM 2250 C C . ARG A 1 285 ? 6.967 -18.768 -7.274 1.00 89.38 285 ARG A C 1
ATOM 2252 O O . ARG A 1 285 ? 6.234 -19.423 -8.009 1.00 89.38 285 ARG A O 1
ATOM 2259 N N . GLU A 1 286 ? 6.835 -17.457 -7.093 1.00 88.44 286 GLU A N 1
ATOM 2260 C CA . GLU A 1 286 ? 5.797 -16.670 -7.770 1.00 88.44 286 GLU A CA 1
ATOM 2261 C C . GLU A 1 286 ? 5.967 -16.705 -9.289 1.00 88.44 286 GLU A C 1
ATOM 2263 O O . GLU A 1 286 ? 5.003 -16.895 -10.024 1.00 88.44 286 GLU A O 1
ATOM 2268 N N . PHE A 1 287 ? 7.203 -16.613 -9.770 1.00 81.56 287 PHE A N 1
ATOM 2269 C CA . PHE A 1 287 ? 7.499 -16.687 -11.194 1.00 81.56 287 PHE A CA 1
ATOM 2270 C C . PHE A 1 287 ? 7.144 -18.052 -11.809 1.00 81.56 287 PHE A C 1
ATOM 2272 O O . PHE A 1 287 ? 6.509 -18.106 -12.864 1.00 81.56 287 PHE A O 1
ATOM 2279 N N . LYS A 1 288 ? 7.458 -19.159 -11.118 1.00 84.88 288 LYS A N 1
ATOM 2280 C CA . LYS A 1 288 ? 7.070 -20.516 -11.544 1.00 84.88 288 LYS A CA 1
ATOM 2281 C C . LYS A 1 288 ? 5.552 -20.691 -11.595 1.00 84.88 288 LYS A C 1
ATOM 2283 O O . LYS A 1 288 ? 5.051 -21.326 -12.518 1.00 84.88 288 LYS A O 1
ATOM 2288 N N . ILE A 1 289 ? 4.821 -20.114 -10.638 1.00 82.12 289 ILE A N 1
ATOM 2289 C CA . ILE A 1 289 ? 3.348 -20.131 -10.619 1.00 82.12 289 ILE A CA 1
ATOM 2290 C C . ILE A 1 289 ? 2.773 -19.383 -11.830 1.00 82.12 289 ILE A C 1
ATOM 229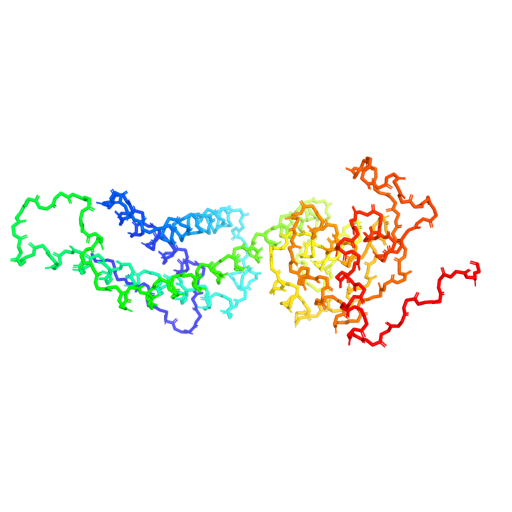2 O O . ILE A 1 289 ? 1.784 -19.825 -12.409 1.00 82.12 289 ILE A O 1
ATOM 2296 N N . VAL A 1 290 ? 3.411 -18.285 -12.243 1.00 75.88 290 VAL A N 1
ATOM 2297 C CA . VAL A 1 290 ? 3.009 -17.489 -13.416 1.00 75.88 290 VAL A CA 1
ATOM 2298 C C . VAL A 1 290 ? 3.400 -18.163 -14.751 1.00 75.88 290 VAL A C 1
ATOM 2300 O O . VAL A 1 290 ? 2.943 -17.741 -15.810 1.00 75.88 290 VAL A O 1
ATOM 2303 N N . GLY A 1 291 ? 4.143 -19.277 -14.720 1.00 61.34 291 GLY A N 1
ATOM 2304 C CA . GLY A 1 291 ? 4.307 -20.179 -15.867 1.00 61.34 291 GLY A CA 1
ATOM 2305 C C . GLY A 1 291 ? 5.528 -19.925 -16.755 1.00 61.34 291 GLY A C 1
ATOM 2306 O O . GLY A 1 291 ? 5.524 -20.351 -17.909 1.00 61.34 291 GLY A O 1
ATOM 2307 N N . ALA A 1 292 ? 6.579 -19.275 -16.250 1.00 57.12 292 ALA A N 1
ATOM 2308 C CA . ALA A 1 292 ? 7.835 -19.093 -16.980 1.00 57.12 292 ALA A CA 1
ATOM 2309 C C . ALA A 1 292 ? 9.028 -19.702 -16.210 1.00 57.12 292 ALA A C 1
ATOM 2311 O O . ALA A 1 292 ? 9.069 -19.678 -14.981 1.00 57.12 292 ALA A O 1
ATOM 2312 N N . SER A 1 293 ? 9.978 -20.313 -16.930 1.00 47.62 293 SER A N 1
ATOM 2313 C CA . SER A 1 293 ? 11.216 -20.889 -16.371 1.00 47.62 293 SER A CA 1
ATOM 2314 C C . SER A 1 293 ? 12.354 -19.864 -16.426 1.00 47.62 293 SER A C 1
ATOM 2316 O O . SER A 1 293 ? 12.485 -19.160 -17.424 1.00 47.62 293 SER A O 1
ATOM 2318 N N . LEU A 1 294 ? 13.159 -19.761 -15.358 1.00 52.69 294 LEU A N 1
ATOM 2319 C CA . LEU A 1 294 ? 14.348 -18.890 -15.278 1.00 52.69 294 LEU A CA 1
ATOM 2320 C C . LEU A 1 294 ? 15.611 -19.539 -15.871 1.00 52.69 294 LEU A C 1
ATOM 2322 O O . LEU A 1 294 ? 16.667 -18.914 -15.869 1.00 52.69 294 LEU A O 1
ATOM 2326 N N . GLU A 1 295 ? 15.547 -20.801 -16.301 1.00 44.56 295 GLU A N 1
ATOM 2327 C CA . GLU A 1 295 ? 16.751 -21.627 -16.484 1.00 44.56 295 GLU A CA 1
ATOM 2328 C C . GLU A 1 295 ? 17.564 -21.368 -17.769 1.00 44.56 295 GLU A C 1
ATOM 2330 O O . GLU A 1 295 ? 18.590 -22.012 -17.953 1.00 44.56 295 GLU A O 1
ATOM 2335 N N . ASP A 1 296 ? 17.215 -20.379 -18.598 1.00 43.38 296 ASP A N 1
ATOM 2336 C CA . ASP A 1 296 ? 17.959 -20.047 -19.832 1.00 43.38 296 ASP A CA 1
ATOM 2337 C C . ASP A 1 296 ? 18.906 -18.829 -19.698 1.00 43.38 296 ASP A C 1
ATOM 2339 O O . ASP A 1 296 ? 19.093 -18.060 -20.636 1.00 43.38 296 ASP A O 1
ATOM 2343 N N . GLU A 1 297 ? 19.544 -18.622 -18.539 1.00 47.47 297 GLU A N 1
ATOM 2344 C CA . GLU A 1 297 ? 20.489 -17.499 -18.333 1.00 47.47 297 GLU A CA 1
ATOM 2345 C C . GLU A 1 297 ? 21.910 -17.924 -17.902 1.00 47.47 297 GLU A C 1
ATOM 2347 O O . GLU A 1 297 ? 22.523 -17.301 -17.030 1.00 47.47 297 GLU A O 1
ATOM 2352 N N . SER A 1 298 ? 22.494 -18.955 -18.529 1.00 36.06 298 SER A N 1
ATOM 2353 C CA . SER A 1 298 ? 23.935 -19.236 -18.355 1.00 36.06 298 SER A CA 1
ATOM 2354 C C . SER A 1 298 ? 24.732 -19.628 -19.603 1.00 36.06 298 SER A C 1
ATOM 2356 O O . SER A 1 298 ? 25.813 -20.192 -19.445 1.00 36.06 298 SER A O 1
ATOM 2358 N N . LEU A 1 299 ? 24.272 -19.321 -20.820 1.00 33.59 299 LEU A N 1
ATOM 2359 C CA . LEU A 1 299 ? 25.079 -19.453 -22.042 1.00 33.59 299 LEU A CA 1
ATOM 2360 C C . LEU A 1 299 ? 24.669 -18.399 -23.084 1.00 33.59 299 LEU A C 1
ATOM 2362 O O . LEU A 1 299 ? 23.827 -18.689 -23.922 1.00 33.59 299 LEU A O 1
ATOM 2366 N N . GLU A 1 300 ? 25.248 -17.196 -23.001 1.00 32.25 300 GLU A N 1
ATOM 2367 C CA . GLU A 1 300 ? 25.705 -16.355 -24.134 1.00 32.25 300 GLU A CA 1
ATOM 2368 C C . GLU A 1 300 ? 26.364 -15.058 -23.635 1.00 32.25 300 GLU A C 1
ATOM 2370 O O . GLU A 1 300 ? 25.760 -14.338 -22.802 1.00 32.25 300 GLU A O 1
#

InterPro domains:
  IPR002110 Ankyrin repeat [PF12796] (171-247)
  IPR002110 Ankyrin repeat [PS50088] (175-200)
  IPR002110 Ankyrin repeat [SM00248] (175-207)
  IPR002110 Ankyrin repeat [SM00248] (211-246)
  IPR036770 Ankyrin repeat-containing domain superfamily [G3DSA:1.25.40.20] (145-275)
  IPR036770 Ankyrin repeat-containing domain superfamily [SSF48403] (174-250)